Protein AF-A0A285KGK9-F1 (afdb_monomer_lite)

Structure (mmCIF, N/CA/C/O backbone):
data_AF-A0A285KGK9-F1
#
_entry.id   AF-A0A285KGK9-F1
#
loop_
_atom_site.group_PDB
_atom_site.id
_atom_site.type_symbol
_atom_site.label_atom_id
_atom_site.label_alt_id
_atom_site.label_comp_id
_atom_site.label_asym_id
_atom_site.label_entity_id
_atom_site.label_seq_id
_atom_site.pdbx_PDB_ins_code
_atom_site.Cartn_x
_atom_site.Cartn_y
_atom_site.Cartn_z
_atom_site.occupancy
_atom_site.B_iso_or_equiv
_atom_site.auth_seq_id
_atom_site.auth_comp_id
_atom_site.auth_asym_id
_atom_site.auth_atom_id
_atom_site.pdbx_PDB_model_num
ATOM 1 N N . MET A 1 1 ? 23.238 -7.189 -46.791 1.00 53.22 1 MET A N 1
ATOM 2 C CA . MET A 1 1 ? 24.678 -7.264 -47.129 1.00 53.22 1 MET A CA 1
ATOM 3 C C . MET A 1 1 ? 24.951 -8.010 -48.440 1.00 53.22 1 MET A C 1
ATOM 5 O O . MET A 1 1 ? 25.678 -7.464 -49.255 1.00 53.22 1 MET A O 1
ATOM 9 N N . ALA A 1 2 ? 24.326 -9.169 -48.718 1.00 53.28 2 ALA A N 1
ATOM 10 C CA . ALA A 1 2 ? 24.549 -9.940 -49.961 1.00 53.28 2 ALA A CA 1
ATOM 11 C C . ALA A 1 2 ? 24.396 -9.133 -51.275 1.00 53.28 2 ALA A C 1
ATOM 13 O O . ALA A 1 2 ? 25.197 -9.285 -52.188 1.00 53.28 2 ALA A O 1
ATOM 14 N N . LYS A 1 3 ? 23.443 -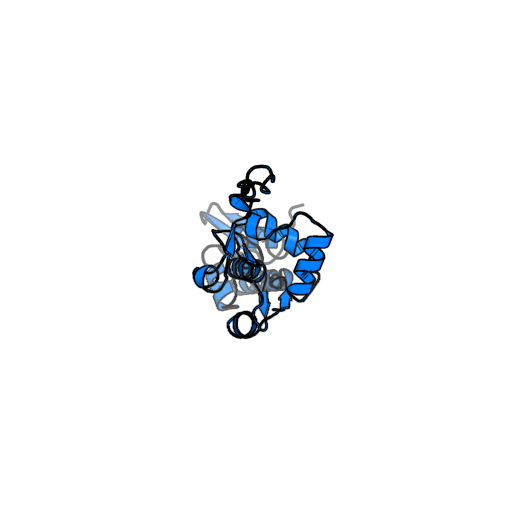8.193 -51.324 1.00 55.19 3 LYS A N 1
ATOM 15 C CA . LYS A 1 3 ? 23.146 -7.369 -52.510 1.00 55.19 3 LYS A CA 1
ATOM 16 C C . LYS A 1 3 ? 24.157 -6.239 -52.786 1.00 55.19 3 LYS A C 1
ATOM 18 O O . LYS A 1 3 ? 24.167 -5.682 -53.874 1.00 55.19 3 LYS A O 1
ATOM 23 N N . LEU A 1 4 ? 24.995 -5.884 -51.803 1.00 54.28 4 LEU A N 1
ATOM 24 C CA . LEU A 1 4 ? 26.012 -4.826 -51.933 1.00 54.28 4 LEU A CA 1
ATOM 25 C C . LEU A 1 4 ? 27.326 -5.364 -52.518 1.00 54.28 4 LEU A C 1
ATOM 27 O O . LEU A 1 4 ? 27.965 -4.676 -53.311 1.00 54.28 4 LEU A O 1
ATOM 31 N N . ARG A 1 5 ? 27.675 -6.621 -52.201 1.00 53.59 5 ARG A N 1
ATOM 32 C CA . ARG A 1 5 ? 28.823 -7.329 -52.796 1.00 53.59 5 ARG A CA 1
ATOM 33 C C . ARG A 1 5 ? 28.593 -7.648 -54.277 1.00 53.59 5 ARG A C 1
ATOM 35 O O . ARG A 1 5 ? 29.515 -7.536 -55.076 1.00 53.59 5 ARG A O 1
ATOM 42 N N . GLU A 1 6 ? 27.347 -7.947 -54.653 1.00 59.34 6 GLU A N 1
ATOM 43 C CA . GLU A 1 6 ? 26.919 -8.197 -56.042 1.00 59.34 6 GLU A CA 1
ATOM 44 C C . GLU A 1 6 ? 27.160 -7.004 -56.989 1.00 59.34 6 GLU A C 1
ATOM 46 O O . GLU A 1 6 ? 27.265 -7.177 -58.199 1.00 59.34 6 GLU A O 1
ATOM 51 N N . LEU A 1 7 ? 27.297 -5.789 -56.444 1.00 61.56 7 LEU A N 1
ATOM 52 C CA . LEU A 1 7 ? 27.490 -4.547 -57.201 1.00 61.56 7 LEU A CA 1
ATOM 53 C C . LEU A 1 7 ? 28.960 -4.079 -57.264 1.00 61.56 7 LEU A C 1
ATOM 55 O O . LEU A 1 7 ? 29.210 -2.911 -57.572 1.00 61.56 7 LEU A O 1
ATOM 59 N N . ASN A 1 8 ? 29.935 -4.957 -56.970 1.00 63.69 8 ASN A N 1
ATOM 60 C CA . ASN A 1 8 ? 31.373 -4.627 -56.923 1.00 63.69 8 ASN A CA 1
ATOM 61 C C . ASN A 1 8 ? 31.688 -3.410 -56.026 1.00 63.69 8 ASN A C 1
ATOM 63 O O . ASN A 1 8 ? 32.553 -2.585 -56.334 1.00 63.69 8 ASN A O 1
ATOM 67 N N . LYS A 1 9 ? 30.957 -3.252 -54.918 1.00 69.12 9 LYS A N 1
ATOM 68 C CA . LYS A 1 9 ? 31.235 -2.214 -53.920 1.00 69.12 9 LYS A CA 1
ATOM 69 C C . LYS A 1 9 ? 31.944 -2.843 -52.728 1.00 69.12 9 LYS A C 1
ATOM 71 O O . LYS A 1 9 ? 31.461 -3.831 -52.188 1.00 69.12 9 LYS A O 1
ATOM 76 N N . ARG A 1 10 ? 33.069 -2.248 -52.320 1.00 75.38 10 ARG A N 1
ATOM 77 C CA . ARG A 1 10 ? 33.784 -2.616 -51.092 1.00 75.38 10 ARG A CA 1
ATOM 78 C C . ARG A 1 10 ? 32.951 -2.194 -49.884 1.00 75.38 10 ARG A C 1
ATOM 80 O O . ARG A 1 10 ? 32.582 -1.023 -49.775 1.00 75.38 10 ARG A O 1
ATOM 87 N N . VAL A 1 11 ? 32.665 -3.135 -48.993 1.00 74.81 11 VAL A N 1
ATOM 88 C CA . VAL A 1 11 ? 31.864 -2.932 -47.783 1.00 74.81 11 VAL A CA 1
ATOM 89 C C . VAL A 1 11 ? 32.781 -2.967 -46.565 1.00 74.81 11 VAL A C 1
ATOM 91 O O . VAL A 1 11 ? 33.302 -4.021 -46.205 1.00 74.81 11 VAL A O 1
ATOM 94 N N . ILE A 1 12 ? 32.951 -1.812 -45.920 1.00 82.50 12 ILE A N 1
ATOM 95 C CA . ILE A 1 12 ? 33.676 -1.680 -44.652 1.00 82.50 12 ILE A CA 1
ATOM 96 C C . ILE A 1 12 ? 32.642 -1.559 -43.531 1.00 82.50 12 ILE A C 1
ATOM 98 O O . ILE A 1 12 ? 31.855 -0.611 -43.509 1.00 82.50 12 ILE A O 1
ATOM 102 N N . GLY A 1 13 ? 32.611 -2.536 -42.627 1.00 78.12 13 GLY A N 1
ATOM 103 C CA . GLY A 1 13 ? 31.795 -2.498 -41.416 1.00 78.12 13 GLY A CA 1
ATOM 104 C C . GLY A 1 13 ? 32.549 -1.843 -40.262 1.00 78.12 13 GLY A C 1
ATOM 105 O O . GLY A 1 13 ? 33.759 -2.003 -40.144 1.00 78.12 13 GLY A O 1
ATOM 106 N N . VAL A 1 14 ? 31.840 -1.111 -39.405 1.00 80.38 14 VAL A N 1
ATOM 107 C CA . VAL A 1 14 ? 32.408 -0.493 -38.199 1.00 80.38 14 VAL A CA 1
ATOM 108 C C . VAL A 1 14 ? 31.489 -0.810 -37.018 1.00 80.38 14 VAL A C 1
ATOM 110 O O . VAL A 1 14 ? 30.282 -0.582 -37.113 1.00 80.38 14 VAL A O 1
ATOM 113 N N . GLY A 1 15 ? 32.024 -1.369 -35.928 1.00 78.94 15 GLY A N 1
ATOM 114 C CA . GLY A 1 15 ? 31.218 -1.869 -34.801 1.00 78.94 15 GLY A CA 1
ATOM 115 C C . GLY A 1 15 ? 31.998 -2.060 -33.497 1.00 78.94 15 GLY A C 1
ATOM 116 O O . GLY A 1 15 ? 33.220 -2.008 -33.494 1.00 78.94 15 GLY A O 1
ATOM 117 N N . ILE A 1 16 ? 31.283 -2.292 -32.392 1.00 76.56 16 ILE A N 1
ATOM 118 C CA . ILE A 1 16 ? 31.854 -2.688 -31.088 1.00 76.56 16 ILE A CA 1
ATOM 119 C C . ILE A 1 16 ? 31.859 -4.200 -30.945 1.00 76.56 16 ILE A C 1
ATOM 121 O O . ILE A 1 16 ? 30.852 -4.848 -31.245 1.00 76.56 16 ILE A O 1
ATOM 125 N N . GLU A 1 17 ? 32.946 -4.772 -30.437 1.00 73.06 17 GLU A N 1
ATOM 126 C CA . GLU A 1 17 ? 33.129 -6.224 -30.394 1.00 73.06 17 GLU A CA 1
ATOM 127 C C . GLU A 1 17 ? 32.082 -6.918 -29.518 1.00 73.06 17 GLU A C 1
ATOM 129 O O . GLU A 1 17 ? 31.539 -7.952 -29.896 1.00 73.06 17 GLU A O 1
ATOM 134 N N . LYS A 1 18 ? 31.702 -6.290 -28.401 1.00 65.88 18 LYS A N 1
ATOM 135 C CA . LYS A 1 18 ? 30.760 -6.867 -27.428 1.00 65.88 18 LYS A CA 1
ATOM 136 C C . LYS A 1 18 ? 29.290 -6.874 -27.866 1.00 65.88 18 LYS A C 1
ATOM 138 O O . LYS A 1 18 ? 28.513 -7.648 -27.318 1.00 65.88 18 LYS A O 1
ATOM 143 N N . THR A 1 19 ? 28.894 -6.021 -28.815 1.00 61.94 19 THR A N 1
ATOM 144 C CA . THR A 1 19 ? 27.471 -5.851 -29.207 1.00 61.94 19 THR A CA 1
ATOM 145 C C . THR A 1 19 ? 27.218 -6.174 -30.679 1.00 61.94 19 THR A C 1
ATOM 147 O O . THR A 1 19 ? 26.076 -6.346 -31.104 1.00 61.94 19 THR A O 1
ATOM 150 N N . THR A 1 20 ? 28.276 -6.289 -31.484 1.00 71.19 20 THR A N 1
ATOM 151 C CA . THR A 1 20 ? 28.147 -6.659 -32.894 1.00 71.19 20 THR A CA 1
ATOM 152 C C . THR A 1 20 ? 27.870 -8.155 -33.016 1.00 71.19 20 THR A C 1
ATOM 154 O O . THR A 1 20 ? 28.609 -8.984 -32.494 1.00 71.19 20 THR A O 1
ATOM 157 N N . SER A 1 21 ? 26.812 -8.514 -33.750 1.00 71.19 21 SER A N 1
ATOM 158 C CA . SER A 1 21 ? 26.505 -9.911 -34.074 1.00 71.19 21 SER A CA 1
ATOM 159 C C . SER A 1 21 ? 27.686 -10.586 -34.778 1.00 71.19 21 SER A C 1
ATOM 161 O O . SER A 1 21 ? 28.210 -10.050 -35.753 1.00 71.19 21 SER A O 1
ATOM 163 N N . ALA A 1 22 ? 28.041 -11.803 -34.354 1.00 73.44 22 ALA A N 1
ATOM 164 C CA . ALA A 1 22 ? 29.124 -12.599 -34.944 1.00 73.44 22 ALA A CA 1
ATOM 165 C C . ALA A 1 22 ? 28.946 -12.893 -36.450 1.00 73.44 22 ALA A C 1
ATOM 167 O O . ALA A 1 22 ? 29.887 -13.305 -37.121 1.00 73.44 22 ALA A O 1
ATOM 168 N N . LEU A 1 23 ? 27.746 -12.663 -36.994 1.00 73.81 23 LEU A N 1
ATOM 169 C CA . LEU A 1 23 ? 27.415 -12.863 -38.405 1.00 73.81 23 LEU A CA 1
ATOM 170 C C . LEU A 1 23 ? 27.741 -11.650 -39.295 1.00 73.81 23 LEU A C 1
ATOM 172 O O . LEU A 1 23 ? 27.742 -11.778 -40.517 1.00 73.81 23 LEU A O 1
ATOM 176 N N . LEU A 1 24 ? 28.002 -10.477 -38.708 1.00 73.12 24 LEU A N 1
ATOM 177 C CA . LEU A 1 24 ? 28.288 -9.240 -39.444 1.00 73.12 24 LEU A CA 1
ATOM 178 C C . LEU A 1 24 ? 29.740 -9.143 -39.945 1.00 73.12 24 LEU A C 1
ATOM 180 O O . LEU A 1 24 ? 29.908 -8.814 -41.119 1.00 73.12 24 LEU A O 1
ATOM 184 N N . PRO A 1 25 ? 30.777 -9.466 -39.143 1.00 76.12 25 PRO A N 1
ATOM 185 C CA . PRO A 1 25 ? 32.161 -9.448 -39.615 1.00 76.12 25 PRO A CA 1
ATOM 186 C C . PRO A 1 25 ? 32.413 -10.307 -40.867 1.00 76.12 25 PRO A C 1
ATOM 188 O O . PRO A 1 25 ? 32.993 -9.779 -41.812 1.00 76.12 25 PRO A O 1
ATOM 191 N N . PRO A 1 26 ? 31.926 -11.565 -40.968 1.00 75.00 26 PRO A N 1
ATOM 192 C CA . PRO A 1 26 ? 32.128 -12.371 -42.176 1.00 75.00 26 PRO A CA 1
ATOM 193 C C . PRO A 1 26 ? 31.276 -11.921 -43.378 1.00 75.00 26 PRO A C 1
ATOM 195 O O . PRO A 1 26 ? 31.449 -12.441 -44.480 1.00 75.00 26 PRO A O 1
ATOM 198 N N . ALA A 1 27 ? 30.342 -10.980 -43.191 1.00 74.31 27 ALA A N 1
ATOM 199 C CA . ALA A 1 27 ? 29.502 -10.438 -44.259 1.00 74.31 27 ALA A CA 1
ATOM 200 C C . ALA A 1 27 ? 30.074 -9.159 -44.908 1.00 74.31 27 ALA A C 1
ATOM 202 O O . ALA A 1 27 ? 29.538 -8.725 -45.934 1.00 74.31 27 ALA A O 1
ATOM 203 N N . CYS A 1 28 ? 31.128 -8.573 -44.328 1.00 77.88 28 CYS A N 1
ATOM 204 C CA . CYS A 1 28 ? 31.839 -7.390 -44.823 1.00 77.88 28 CYS A CA 1
ATOM 205 C C . CYS A 1 28 ? 33.196 -7.782 -45.437 1.00 77.88 28 CYS A C 1
ATOM 207 O O . CYS A 1 28 ? 33.740 -8.834 -45.114 1.00 77.88 28 CYS A O 1
ATOM 209 N N . ASP A 1 29 ? 33.755 -6.937 -46.307 1.00 80.06 29 ASP A N 1
ATOM 210 C CA . ASP A 1 29 ? 35.109 -7.151 -46.850 1.00 80.06 29 ASP A CA 1
ATOM 211 C C . ASP A 1 29 ? 36.186 -6.781 -45.817 1.00 80.06 29 ASP A C 1
ATOM 213 O O . ASP A 1 29 ? 37.264 -7.366 -45.782 1.00 80.06 29 ASP A O 1
ATOM 217 N N . GLU A 1 30 ? 35.876 -5.814 -44.956 1.00 79.12 30 GLU A N 1
ATOM 218 C CA . GLU A 1 30 ? 36.698 -5.406 -43.823 1.00 79.12 30 GLU A CA 1
ATOM 219 C C . GLU A 1 30 ? 35.775 -4.988 -42.679 1.00 79.12 30 GLU A C 1
ATOM 221 O O . GLU A 1 30 ? 34.734 -4.370 -42.915 1.00 79.12 30 GLU A O 1
ATOM 226 N N . PHE A 1 31 ? 36.130 -5.327 -41.441 1.00 79.44 31 PHE A N 1
ATOM 227 C CA . PHE A 1 31 ? 35.376 -4.901 -40.267 1.00 79.44 31 PHE A CA 1
ATOM 228 C C . PHE A 1 31 ? 36.319 -4.277 -39.240 1.00 79.44 31 PHE A C 1
ATOM 230 O O . PHE A 1 31 ? 37.222 -4.944 -38.736 1.00 79.44 31 PHE A O 1
ATOM 237 N N . LEU A 1 32 ? 36.108 -2.998 -38.938 1.00 78.94 32 LEU A N 1
ATOM 238 C CA . LEU A 1 32 ? 36.903 -2.241 -37.981 1.00 78.94 32 LEU A CA 1
ATOM 239 C C . LEU A 1 32 ? 36.174 -2.152 -36.643 1.00 78.94 32 LEU A C 1
ATOM 241 O O . LEU A 1 32 ? 35.009 -1.758 -36.557 1.00 78.94 32 LEU A O 1
ATOM 245 N N . TYR A 1 33 ? 36.896 -2.502 -35.590 1.00 80.44 33 TYR A N 1
ATOM 246 C CA . TYR A 1 33 ? 36.411 -2.470 -34.223 1.00 80.44 33 TYR A CA 1
ATOM 247 C C . TYR A 1 33 ? 36.896 -1.189 -33.560 1.00 80.44 33 TYR A C 1
ATOM 249 O O . TYR A 1 33 ? 38.092 -1.033 -33.320 1.00 80.44 33 TYR A O 1
ATOM 257 N N . TYR A 1 34 ? 35.992 -0.236 -33.334 1.00 68.25 34 TYR A N 1
ATOM 258 C CA . TYR A 1 34 ? 36.385 1.091 -32.845 1.00 68.25 34 TYR A CA 1
ATOM 259 C C . TYR A 1 34 ? 36.773 1.111 -31.364 1.00 68.25 34 TYR A C 1
ATOM 261 O O . TYR A 1 34 ? 37.459 2.028 -30.929 1.00 68.25 34 TYR A O 1
ATOM 269 N N . ASP A 1 35 ? 36.424 0.072 -30.611 1.00 64.94 35 ASP A N 1
ATOM 270 C CA . ASP A 1 35 ? 36.994 -0.238 -29.299 1.00 64.94 35 ASP A CA 1
ATOM 271 C C . ASP A 1 35 ? 38.482 -0.640 -29.374 1.00 64.94 35 ASP A C 1
ATOM 273 O O . ASP A 1 35 ? 39.205 -0.507 -28.391 1.00 64.94 35 ASP A O 1
ATOM 277 N N . ARG A 1 36 ? 38.990 -1.065 -30.533 1.00 67.19 36 ARG A N 1
ATOM 278 C CA . ARG A 1 36 ? 40.409 -1.413 -30.729 1.00 67.19 36 ARG A CA 1
ATOM 279 C C . ARG A 1 36 ? 41.225 -0.344 -31.458 1.00 67.19 36 ARG A C 1
ATOM 281 O O . ARG A 1 36 ? 42.409 -0.559 -31.699 1.00 67.19 36 ARG A O 1
ATOM 288 N N . LEU A 1 37 ? 40.624 0.793 -31.821 1.00 62.97 37 LEU A N 1
ATOM 289 C CA . LEU A 1 37 ? 41.346 1.895 -32.460 1.00 62.97 37 LEU A CA 1
ATOM 290 C C . LEU A 1 37 ? 42.162 2.680 -31.422 1.00 62.97 37 LEU A C 1
ATOM 292 O O . LEU A 1 37 ? 41.617 3.406 -30.591 1.00 62.97 37 LEU A O 1
ATOM 296 N N . GLU A 1 38 ? 43.485 2.560 -31.499 1.00 58.22 38 GLU A N 1
ATOM 297 C CA . GLU A 1 38 ? 44.415 3.337 -30.680 1.00 58.22 38 GLU A CA 1
ATOM 298 C C . GLU A 1 38 ? 44.303 4.836 -31.017 1.00 58.22 38 GLU A C 1
ATOM 300 O O . GLU A 1 38 ? 44.441 5.243 -32.170 1.00 58.22 38 GLU A O 1
ATOM 305 N N . GLY A 1 39 ? 44.035 5.669 -30.005 1.00 56.81 39 GLY A N 1
ATOM 306 C CA . GLY A 1 39 ? 43.950 7.131 -30.136 1.00 56.81 39 GLY A CA 1
ATOM 307 C C . GLY A 1 39 ? 42.537 7.724 -30.114 1.00 56.81 39 GLY A C 1
ATOM 308 O O . GLY A 1 39 ? 42.403 8.946 -30.075 1.00 56.81 39 GLY A O 1
ATOM 309 N N . VAL A 1 40 ? 41.486 6.899 -30.071 1.00 50.16 40 VAL A N 1
ATOM 310 C CA . VAL A 1 40 ? 40.118 7.362 -29.791 1.00 50.16 40 VAL A CA 1
ATOM 311 C C . VAL A 1 40 ? 39.796 7.026 -28.340 1.00 50.16 40 VAL A C 1
ATOM 313 O O . VAL A 1 40 ? 39.827 5.862 -27.950 1.00 50.16 40 VAL A O 1
ATOM 316 N N . ALA A 1 41 ? 39.504 8.039 -27.521 1.00 49.53 41 ALA A N 1
ATOM 317 C CA . ALA A 1 41 ? 38.989 7.806 -26.179 1.00 49.53 41 ALA A CA 1
ATOM 318 C C . ALA A 1 41 ? 37.668 7.036 -26.305 1.00 49.53 41 ALA A C 1
ATOM 320 O O . ALA A 1 41 ? 36.659 7.600 -26.733 1.00 49.53 41 ALA A O 1
ATOM 321 N N . GLN A 1 42 ? 37.668 5.744 -25.964 1.00 49.62 42 GLN A N 1
ATOM 322 C CA . GLN A 1 42 ? 36.418 5.057 -25.665 1.00 49.62 42 GLN A CA 1
ATOM 323 C C . GLN A 1 42 ? 35.707 5.893 -24.590 1.00 49.62 42 GLN A C 1
ATOM 325 O O . GLN A 1 42 ? 36.370 6.268 -23.614 1.00 49.62 42 GLN A O 1
ATOM 330 N N . PRO A 1 43 ? 34.397 6.193 -24.700 1.00 49.62 43 PRO A N 1
ATOM 331 C CA . PRO A 1 43 ? 33.654 6.461 -23.482 1.00 49.62 43 PRO A CA 1
ATOM 332 C C . PRO A 1 43 ? 33.902 5.237 -22.602 1.00 49.62 43 PRO A C 1
ATOM 334 O O . PRO A 1 43 ? 33.635 4.108 -23.023 1.00 49.62 43 PRO A O 1
ATOM 337 N N . ALA A 1 44 ? 34.556 5.455 -21.458 1.00 49.06 44 ALA A N 1
ATOM 338 C CA . ALA A 1 44 ? 34.832 4.397 -20.502 1.00 49.06 44 ALA A CA 1
ATOM 339 C C . ALA A 1 44 ? 33.536 3.597 -20.295 1.00 49.06 44 ALA A C 1
ATOM 341 O O . ALA A 1 44 ? 32.467 4.220 -20.324 1.00 49.06 44 ALA A O 1
ATOM 342 N N . PRO A 1 45 ? 33.596 2.259 -20.125 1.00 47.09 45 PRO A N 1
ATOM 343 C CA . PRO A 1 45 ? 32.416 1.519 -19.693 1.00 47.09 45 PRO A CA 1
ATOM 344 C C . PRO A 1 45 ? 31.844 2.297 -18.516 1.00 47.09 45 PRO A C 1
ATOM 346 O O . PRO A 1 45 ? 32.610 2.612 -17.601 1.00 47.09 45 PRO A O 1
ATOM 349 N N . GLU A 1 46 ? 30.583 2.728 -18.644 1.00 51.56 46 GLU A N 1
ATOM 350 C CA . GLU A 1 46 ? 29.907 3.544 -17.643 1.00 51.56 46 GLU A CA 1
ATOM 351 C C . GLU A 1 46 ? 30.262 2.948 -16.292 1.00 51.56 46 GLU A C 1
ATOM 353 O O . GLU A 1 46 ? 30.029 1.764 -16.035 1.00 51.56 46 GLU A O 1
ATOM 358 N N . VAL A 1 47 ? 31.001 3.758 -15.532 1.00 43.78 47 VAL A N 1
ATOM 359 C CA . VAL A 1 47 ? 31.443 3.479 -14.174 1.00 43.78 47 VAL A CA 1
ATOM 360 C C . VAL A 1 47 ? 30.268 2.815 -13.480 1.00 43.78 47 VAL A C 1
ATOM 362 O O . VAL A 1 47 ? 29.156 3.308 -13.639 1.00 43.78 47 VAL A O 1
ATOM 365 N N . GLU A 1 48 ? 30.499 1.716 -12.759 1.00 46.34 48 GLU A N 1
ATOM 366 C CA . GLU A 1 48 ? 29.542 1.199 -11.782 1.00 46.34 48 GLU A CA 1
ATOM 367 C C . GLU A 1 48 ? 29.181 2.360 -10.845 1.00 46.34 48 GLU A C 1
ATOM 369 O O . GLU A 1 48 ? 29.849 2.629 -9.845 1.00 46.34 48 GLU A O 1
ATOM 374 N N . THR A 1 49 ? 28.177 3.138 -11.240 1.00 43.16 49 THR A N 1
ATOM 375 C CA . THR A 1 49 ? 27.574 4.185 -10.446 1.00 43.16 49 THR A CA 1
ATOM 376 C C . THR A 1 49 ? 26.987 3.440 -9.261 1.00 43.16 49 THR A C 1
ATOM 378 O O . THR A 1 49 ? 26.353 2.399 -9.463 1.00 43.16 49 THR A O 1
ATOM 381 N N . PRO A 1 50 ? 27.233 3.895 -8.019 1.00 41.81 50 PRO A N 1
ATOM 382 C CA . PRO A 1 50 ? 26.665 3.238 -6.854 1.00 41.81 50 PRO A CA 1
ATOM 383 C C . PRO A 1 50 ? 25.170 3.145 -7.113 1.00 41.81 50 PRO A C 1
ATOM 385 O O . PRO A 1 50 ? 24.550 4.185 -7.349 1.00 41.81 50 PRO A O 1
ATOM 388 N N . ALA A 1 51 ? 24.651 1.914 -7.184 1.00 49.38 51 ALA A N 1
ATOM 389 C CA . ALA A 1 51 ? 23.265 1.643 -7.527 1.00 49.38 51 ALA A CA 1
ATOM 390 C C . ALA A 1 51 ? 22.406 2.629 -6.741 1.00 49.38 51 ALA A C 1
ATOM 392 O O . ALA A 1 51 ? 22.394 2.580 -5.506 1.00 49.38 51 ALA A O 1
ATOM 393 N N . ARG A 1 52 ? 21.799 3.605 -7.434 1.00 56.44 52 ARG A N 1
ATOM 394 C CA . ARG A 1 52 ? 20.964 4.594 -6.751 1.00 56.44 52 ARG A CA 1
ATOM 395 C C . ARG A 1 52 ? 19.925 3.781 -5.996 1.00 56.44 52 ARG A C 1
ATOM 397 O O . ARG A 1 52 ? 19.308 2.887 -6.572 1.00 56.44 52 ARG A O 1
ATOM 404 N N . GLU A 1 53 ? 19.800 4.040 -4.700 1.00 57.88 53 GLU A N 1
ATOM 405 C CA . GLU A 1 53 ? 19.042 3.178 -3.803 1.00 57.88 53 GLU A CA 1
ATOM 406 C C . GLU A 1 53 ? 17.621 3.006 -4.350 1.00 57.88 53 GLU A C 1
ATOM 408 O O . GLU A 1 53 ? 16.879 3.978 -4.525 1.00 57.88 53 GLU A O 1
ATOM 413 N N . VAL A 1 54 ? 17.264 1.761 -4.681 1.00 57.31 54 VAL A N 1
ATOM 414 C CA . VAL A 1 54 ? 15.971 1.399 -5.289 1.00 57.31 54 VAL A CA 1
ATOM 415 C C . VAL A 1 54 ? 14.809 1.891 -4.408 1.00 57.31 54 VAL A C 1
ATOM 417 O O . VAL A 1 54 ? 13.717 2.170 -4.898 1.00 57.31 54 VAL A O 1
ATOM 420 N N . GLU A 1 55 ? 15.077 2.110 -3.118 1.00 57.25 55 GLU A N 1
ATOM 421 C CA . GLU A 1 55 ? 14.165 2.658 -2.113 1.00 57.25 55 GLU A CA 1
ATOM 422 C C . GLU A 1 55 ? 13.707 4.108 -2.381 1.00 57.25 55 GLU A C 1
ATOM 424 O O . GLU A 1 55 ? 12.653 4.509 -1.888 1.00 57.25 55 GLU A O 1
ATOM 429 N N . ALA A 1 56 ? 14.430 4.896 -3.192 1.00 62.75 56 ALA A N 1
ATOM 430 C CA . ALA A 1 56 ? 14.054 6.278 -3.531 1.00 62.75 56 ALA A CA 1
ATOM 431 C C . ALA A 1 56 ? 13.133 6.394 -4.765 1.00 62.75 56 ALA A C 1
ATOM 433 O O . ALA A 1 56 ? 12.460 7.414 -4.959 1.00 62.75 56 ALA A O 1
ATOM 434 N N . LEU A 1 57 ? 13.066 5.349 -5.597 1.00 64.88 57 LEU A N 1
ATOM 435 C CA . LEU A 1 57 ? 12.227 5.304 -6.801 1.00 64.88 57 LEU A CA 1
ATOM 436 C C . LEU A 1 57 ? 10.723 5.488 -6.519 1.00 64.88 57 LEU A C 1
ATOM 438 O O . LEU A 1 57 ? 10.084 6.240 -7.262 1.00 64.88 57 LEU A O 1
ATOM 442 N N . PRO A 1 58 ? 10.137 4.902 -5.453 1.00 64.31 58 PRO A N 1
ATOM 443 C CA . PRO A 1 58 ? 8.728 5.093 -5.121 1.00 64.31 58 PRO A CA 1
ATOM 444 C C . PRO A 1 58 ? 8.360 6.556 -4.892 1.00 64.31 58 PRO A C 1
ATOM 446 O O . PRO A 1 58 ? 7.348 7.031 -5.406 1.00 64.31 58 PRO A O 1
ATOM 449 N N . ALA A 1 59 ? 9.208 7.298 -4.176 1.00 64.12 59 ALA A N 1
ATOM 450 C CA . ALA A 1 59 ? 8.975 8.708 -3.892 1.00 64.12 59 ALA A CA 1
ATOM 451 C C . ALA A 1 59 ? 9.055 9.567 -5.162 1.00 64.12 59 ALA A C 1
ATOM 453 O O . ALA A 1 59 ? 8.273 10.505 -5.328 1.00 64.12 59 ALA A O 1
ATOM 454 N N . LEU A 1 60 ? 9.977 9.258 -6.077 1.00 65.62 60 LEU A N 1
ATOM 455 C CA . LEU A 1 60 ? 10.121 9.988 -7.339 1.00 65.62 60 LEU A CA 1
ATOM 456 C C . LEU A 1 60 ? 8.943 9.730 -8.290 1.00 65.62 60 LEU A C 1
ATOM 458 O O . LEU A 1 60 ? 8.444 10.660 -8.935 1.00 65.62 60 LEU A O 1
ATOM 462 N N . VAL A 1 61 ? 8.469 8.484 -8.348 1.00 66.69 61 VAL A N 1
ATOM 463 C CA . VAL A 1 61 ? 7.300 8.096 -9.145 1.00 66.69 61 VAL A CA 1
ATOM 464 C C . VAL A 1 61 ? 6.025 8.710 -8.567 1.00 66.69 61 VAL A C 1
ATOM 466 O O . VAL A 1 61 ? 5.285 9.347 -9.314 1.00 66.69 61 VAL A O 1
ATOM 469 N N . ALA A 1 62 ? 5.817 8.657 -7.249 1.00 65.25 62 ALA A N 1
ATOM 470 C CA . ALA A 1 62 ? 4.679 9.302 -6.585 1.00 65.25 62 ALA A CA 1
ATOM 471 C C . ALA A 1 62 ? 4.620 10.821 -6.828 1.00 65.25 62 ALA A C 1
ATOM 473 O O . ALA A 1 62 ? 3.549 11.376 -7.043 1.00 65.25 62 ALA A O 1
ATOM 474 N N . GLN A 1 63 ? 5.770 11.500 -6.880 1.00 64.62 63 GLN A N 1
ATOM 475 C CA . GLN A 1 63 ? 5.843 12.930 -7.213 1.00 64.62 63 GLN A CA 1
ATOM 476 C C . GLN A 1 63 ? 5.625 13.239 -8.704 1.00 64.62 63 GLN A C 1
ATOM 478 O O . GLN A 1 63 ? 5.507 14.408 -9.088 1.00 64.62 63 GLN A O 1
ATOM 483 N N . SER A 1 64 ? 5.660 12.227 -9.569 1.00 63.34 64 SER A N 1
ATOM 484 C CA . SER A 1 64 ? 5.589 12.377 -11.029 1.00 63.34 64 SER A CA 1
ATOM 485 C C . SER A 1 64 ? 4.260 11.900 -11.615 1.00 63.34 64 SER A C 1
ATOM 487 O O . SER A 1 64 ? 3.929 12.279 -12.740 1.00 63.34 64 SER A O 1
ATOM 489 N N . VAL A 1 65 ? 3.503 11.103 -10.859 1.00 64.94 65 VAL A N 1
ATOM 490 C CA . VAL A 1 65 ? 2.183 10.587 -11.222 1.00 64.94 65 VAL A CA 1
ATOM 491 C C . VAL A 1 65 ? 1.110 11.430 -10.528 1.00 64.94 65 VAL A C 1
ATOM 493 O O . VAL A 1 65 ? 1.064 11.524 -9.307 1.00 64.94 65 VAL A O 1
ATOM 496 N N . SER A 1 66 ? 0.227 12.054 -11.304 1.00 57.72 66 SER A N 1
ATOM 497 C CA . SER A 1 66 ? -0.979 12.723 -10.799 1.00 57.72 66 SER A CA 1
ATOM 498 C C . SER A 1 66 ? -2.183 12.122 -11.522 1.00 57.72 66 SER A C 1
ATOM 500 O O . SER A 1 66 ? -2.589 12.621 -12.568 1.00 57.72 66 SER A O 1
ATOM 502 N N . GLY A 1 67 ? -2.690 11.000 -11.003 1.00 66.38 67 GLY A N 1
ATOM 503 C CA . GLY A 1 67 ? -3.709 10.168 -11.659 1.00 66.38 67 GLY A CA 1
ATOM 504 C C . GLY A 1 67 ? -3.121 9.140 -12.634 1.00 66.38 67 GLY A C 1
ATOM 505 O O . GLY A 1 67 ? -1.920 8.890 -12.631 1.00 66.38 67 GLY A O 1
ATOM 506 N N . THR A 1 68 ? -3.959 8.531 -13.470 1.00 74.38 68 THR A N 1
ATOM 507 C CA . THR A 1 68 ? -3.524 7.521 -14.448 1.00 74.38 68 THR A CA 1
ATOM 508 C C . THR A 1 68 ? -2.764 8.171 -15.603 1.00 74.38 68 THR A C 1
ATOM 510 O O . THR A 1 68 ? -3.295 9.041 -16.300 1.00 74.38 68 THR A O 1
ATOM 513 N N . ILE A 1 69 ? -1.517 7.756 -15.832 1.00 81.38 69 ILE A N 1
ATOM 514 C CA . ILE A 1 69 ? -0.696 8.236 -16.952 1.00 81.38 69 ILE A CA 1
ATOM 515 C C . ILE A 1 69 ? -0.015 7.071 -17.663 1.00 81.38 69 ILE A C 1
ATOM 517 O O . ILE A 1 69 ? 0.330 6.080 -17.043 1.00 81.38 69 ILE A O 1
ATOM 521 N N . THR A 1 70 ? 0.248 7.180 -18.963 1.00 86.31 70 THR A N 1
ATOM 522 C CA . THR A 1 70 ? 0.971 6.113 -19.674 1.00 86.31 70 THR A CA 1
ATOM 523 C C . THR A 1 70 ? 2.443 6.042 -19.262 1.00 86.31 70 THR A C 1
ATOM 525 O O . THR A 1 70 ? 3.053 7.064 -18.922 1.00 86.31 70 THR A O 1
ATOM 528 N N . ALA A 1 71 ? 3.047 4.855 -19.341 1.00 84.38 71 ALA A N 1
ATOM 529 C CA . ALA A 1 71 ? 4.457 4.629 -19.026 1.00 84.38 71 ALA A CA 1
ATOM 530 C C . ALA A 1 71 ? 5.379 5.577 -19.807 1.00 84.38 71 ALA A C 1
ATOM 532 O O . ALA A 1 71 ? 6.273 6.203 -19.233 1.00 84.38 71 ALA A O 1
ATOM 533 N N . SER A 1 72 ? 5.106 5.786 -21.093 1.00 84.62 72 SER A N 1
ATOM 534 C CA . SER A 1 72 ? 5.846 6.742 -21.923 1.00 84.62 72 SER A CA 1
ATOM 535 C C . SER A 1 72 ? 5.727 8.193 -21.431 1.00 84.62 72 SER A C 1
ATOM 537 O O . SER A 1 72 ? 6.698 8.957 -21.478 1.00 84.62 72 SER A O 1
ATOM 539 N N . ARG A 1 73 ? 4.552 8.604 -20.927 1.00 82.62 73 ARG A N 1
ATOM 540 C CA . ARG A 1 73 ? 4.360 9.935 -20.324 1.00 82.62 73 ARG A CA 1
ATOM 541 C C . ARG A 1 73 ? 5.086 10.057 -18.991 1.00 82.62 73 ARG A C 1
ATOM 543 O O . ARG A 1 73 ? 5.735 11.080 -18.779 1.00 82.62 73 ARG A O 1
ATOM 550 N N . LEU A 1 74 ? 5.034 9.028 -18.148 1.00 83.12 74 LEU A N 1
ATOM 551 C CA . LEU A 1 74 ? 5.758 8.994 -16.879 1.00 83.12 74 LEU A CA 1
ATOM 552 C C . LEU A 1 74 ? 7.271 9.101 -17.100 1.00 83.12 74 LEU A C 1
ATOM 554 O O . LEU A 1 74 ? 7.896 9.991 -16.526 1.00 83.12 74 LEU A O 1
ATOM 558 N N . LYS A 1 75 ? 7.845 8.290 -18.001 1.00 83.00 75 LYS A N 1
ATOM 559 C CA . LYS A 1 75 ? 9.278 8.345 -18.341 1.00 83.00 75 LYS A CA 1
ATOM 560 C C . LYS A 1 75 ? 9.695 9.737 -18.812 1.00 83.00 75 LYS A C 1
ATOM 562 O O . LYS A 1 75 ? 10.717 10.264 -18.383 1.00 83.00 75 LYS A O 1
ATOM 567 N N . ARG A 1 76 ? 8.884 10.375 -19.659 1.00 82.88 76 ARG A N 1
ATOM 568 C CA . ARG A 1 76 ? 9.176 11.724 -20.166 1.00 82.88 76 ARG A CA 1
ATOM 569 C C . ARG A 1 76 ? 9.073 12.809 -19.092 1.00 82.88 76 ARG A C 1
ATOM 571 O O . ARG A 1 76 ? 9.814 13.787 -19.153 1.00 82.88 76 ARG A O 1
ATOM 578 N N . THR A 1 77 ? 8.159 12.671 -18.135 1.00 79.44 77 THR A N 1
ATOM 579 C CA . THR A 1 77 ? 8.076 13.570 -16.973 1.00 79.44 77 THR A CA 1
ATOM 580 C C . THR A 1 77 ? 9.284 13.388 -16.063 1.00 79.44 77 THR A C 1
ATOM 582 O O . THR A 1 77 ? 9.857 14.374 -15.604 1.00 79.44 77 THR A O 1
ATOM 585 N N . LEU A 1 78 ? 9.700 12.141 -15.855 1.00 79.25 78 LEU A N 1
ATOM 586 C CA . LEU A 1 78 ? 10.812 11.800 -14.984 1.00 79.25 78 LEU A CA 1
ATOM 587 C C . LEU A 1 78 ? 12.143 12.298 -15.563 1.00 79.25 78 LEU A C 1
ATOM 589 O O . LEU A 1 78 ? 12.841 13.026 -14.874 1.00 79.25 78 LEU A O 1
ATOM 593 N N . LEU A 1 79 ? 12.402 12.086 -16.858 1.00 81.44 79 LEU A N 1
ATOM 594 C CA . LEU A 1 79 ? 13.564 12.657 -17.562 1.00 81.44 79 LEU A CA 1
ATOM 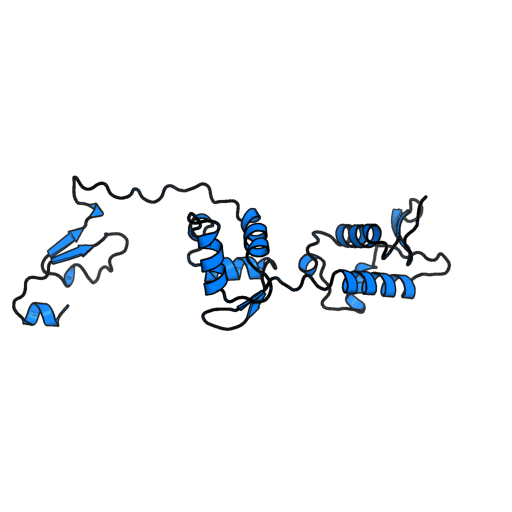595 C C . LEU A 1 79 ? 13.574 14.194 -17.605 1.00 81.44 79 LEU A C 1
ATOM 597 O O . LEU A 1 79 ? 14.620 14.812 -17.775 1.00 81.44 79 LEU A O 1
ATOM 601 N N . ARG A 1 80 ? 12.410 14.842 -17.480 1.00 80.19 80 ARG A N 1
ATOM 602 C CA . ARG A 1 80 ? 12.329 16.309 -17.410 1.00 80.19 80 ARG A CA 1
ATOM 603 C C . ARG A 1 80 ? 12.726 16.835 -16.033 1.00 80.19 80 ARG A C 1
ATOM 605 O O . ARG A 1 80 ? 13.314 17.908 -15.952 1.00 80.19 80 ARG A O 1
ATOM 612 N N . LYS A 1 81 ? 12.347 16.121 -14.969 1.00 72.69 81 LYS A N 1
ATOM 613 C CA . LYS A 1 81 ? 12.673 16.475 -13.579 1.00 72.69 81 LYS A CA 1
ATOM 614 C C . LYS A 1 81 ? 14.095 16.058 -13.208 1.00 72.69 81 LYS A C 1
ATOM 616 O O . LYS A 1 81 ? 14.782 16.808 -12.528 1.00 72.69 81 LYS A O 1
ATOM 621 N N . ASP A 1 82 ? 14.517 14.894 -13.683 1.00 71.69 82 ASP A N 1
ATOM 622 C CA . ASP A 1 82 ? 15.859 14.352 -13.536 1.00 71.69 82 ASP A CA 1
ATOM 623 C C . ASP A 1 82 ? 16.403 13.913 -14.909 1.00 71.69 82 ASP A C 1
ATOM 625 O O . ASP A 1 82 ? 16.174 12.779 -15.340 1.00 71.69 82 ASP A O 1
ATOM 629 N N . PRO A 1 83 ? 17.146 14.794 -15.605 1.00 77.38 83 PRO A N 1
ATOM 630 C CA . PRO A 1 83 ? 17.807 14.460 -16.867 1.00 77.38 83 PRO A CA 1
ATOM 631 C C . PRO A 1 83 ? 18.866 13.357 -16.751 1.00 77.38 83 PRO A C 1
ATOM 633 O O . PRO A 1 83 ? 19.271 12.813 -17.774 1.00 77.38 83 PRO A O 1
ATOM 636 N N . THR A 1 84 ? 19.331 13.047 -15.536 1.00 75.25 84 THR A N 1
ATOM 637 C CA . THR A 1 84 ? 20.331 11.997 -15.281 1.00 75.25 84 THR A CA 1
ATOM 638 C C . THR A 1 84 ? 19.709 10.625 -15.065 1.00 75.25 84 THR A C 1
ATOM 640 O O . THR A 1 84 ? 20.433 9.654 -14.892 1.00 75.25 84 THR A O 1
ATOM 643 N N . PHE A 1 85 ? 18.379 10.522 -15.064 1.00 80.94 85 PHE A N 1
ATOM 644 C CA . PHE A 1 85 ? 17.715 9.251 -14.841 1.00 80.94 85 PHE A CA 1
ATOM 645 C C . PHE A 1 85 ? 18.024 8.238 -15.949 1.00 80.94 85 PHE A C 1
ATOM 647 O O . PHE A 1 85 ? 17.671 8.438 -17.115 1.00 80.94 85 PHE A O 1
ATOM 654 N N . ASN A 1 86 ? 18.592 7.106 -15.544 1.00 79.25 86 ASN A N 1
ATOM 655 C CA . ASN A 1 86 ? 18.794 5.934 -16.377 1.00 79.25 86 ASN A CA 1
ATOM 656 C C . ASN A 1 86 ? 18.334 4.691 -15.607 1.00 79.25 86 ASN A C 1
ATOM 658 O O . ASN A 1 86 ? 18.711 4.488 -14.458 1.00 79.25 86 ASN A O 1
ATOM 662 N N . GLU A 1 87 ? 17.506 3.843 -16.218 1.00 82.81 87 GLU A N 1
ATOM 663 C CA . GLU A 1 87 ? 17.007 2.628 -15.561 1.00 82.81 87 GLU A CA 1
ATOM 664 C C . GLU A 1 87 ? 18.117 1.617 -15.245 1.00 82.81 87 GLU A C 1
ATOM 666 O O . GLU A 1 87 ? 17.997 0.853 -14.282 1.00 82.81 87 GLU A O 1
ATOM 671 N N . ALA A 1 88 ? 19.205 1.649 -16.021 1.00 78.25 88 ALA A N 1
ATOM 672 C CA . ALA A 1 88 ? 20.377 0.814 -15.801 1.00 78.25 88 ALA A CA 1
ATOM 673 C C . ALA A 1 88 ? 21.074 1.133 -14.468 1.00 78.25 88 ALA A C 1
ATOM 675 O O . ALA A 1 88 ? 21.543 0.205 -13.811 1.00 78.25 88 ALA A O 1
ATOM 676 N N . ASP A 1 89 ? 21.039 2.393 -14.010 1.00 74.94 89 ASP A N 1
ATOM 677 C CA . ASP A 1 89 ? 21.602 2.813 -12.712 1.00 74.94 89 ASP A CA 1
ATOM 678 C C . ASP A 1 89 ? 20.894 2.159 -11.516 1.00 74.94 89 ASP A C 1
ATOM 680 O O . ASP A 1 89 ? 21.415 2.138 -10.401 1.00 74.94 89 ASP A O 1
ATOM 684 N N . TYR A 1 90 ? 19.693 1.627 -11.747 1.00 72.06 90 TYR A N 1
ATOM 685 C CA . TYR A 1 90 ? 18.883 0.919 -10.760 1.00 72.06 90 TYR A CA 1
ATOM 686 C C . TYR A 1 90 ? 18.843 -0.598 -11.017 1.00 72.06 90 TYR A C 1
ATOM 688 O O . TYR A 1 90 ? 18.092 -1.315 -10.359 1.00 72.06 90 TYR A O 1
ATOM 696 N N . GLY A 1 91 ? 19.629 -1.102 -11.977 1.00 78.69 91 GLY A N 1
ATOM 697 C CA . GLY A 1 91 ? 19.715 -2.527 -12.309 1.00 78.69 91 GLY A CA 1
ATOM 698 C C . GLY A 1 91 ? 18.621 -3.050 -13.247 1.00 78.69 91 GLY A C 1
ATOM 699 O O . GLY A 1 91 ? 18.469 -4.265 -13.381 1.00 78.69 91 GLY A O 1
ATOM 700 N N . PHE A 1 92 ? 17.862 -2.175 -13.919 1.00 83.38 92 PHE A N 1
ATOM 701 C CA . PHE A 1 92 ? 16.804 -2.581 -14.852 1.00 83.38 92 PHE A CA 1
ATOM 702 C C . PHE A 1 92 ? 17.236 -2.398 -16.309 1.00 83.38 92 PHE A C 1
ATOM 704 O O . PHE A 1 92 ? 17.784 -1.366 -16.688 1.00 83.38 92 PHE A O 1
ATOM 711 N N . ARG A 1 93 ? 16.926 -3.371 -17.179 1.00 79.88 93 ARG A N 1
ATOM 712 C CA . ARG A 1 93 ? 17.297 -3.314 -18.609 1.00 79.88 93 ARG A CA 1
ATOM 713 C C . ARG A 1 93 ? 16.355 -2.443 -19.436 1.00 79.88 93 ARG A C 1
ATOM 715 O O . ARG A 1 93 ? 16.634 -2.151 -20.594 1.00 79.88 93 ARG A O 1
ATOM 722 N N . SER A 1 94 ? 15.197 -2.084 -18.884 1.00 82.94 94 SER A N 1
ATOM 723 C CA . SER A 1 94 ? 14.215 -1.218 -19.539 1.00 82.94 94 SER A CA 1
ATOM 724 C C . SER A 1 94 ? 13.270 -0.565 -18.532 1.00 82.94 94 SER A C 1
ATOM 726 O O . SER A 1 94 ? 13.011 -1.114 -17.461 1.00 82.94 94 SER A O 1
ATOM 728 N N . PHE A 1 95 ? 12.653 0.552 -18.929 1.00 83.56 95 PHE A N 1
ATOM 729 C CA . PHE A 1 95 ? 11.605 1.214 -18.142 1.00 83.56 95 PHE A CA 1
ATOM 730 C C . PHE A 1 95 ? 10.428 0.297 -17.812 1.00 83.56 95 PHE A C 1
ATOM 732 O O . PHE A 1 95 ? 9.898 0.330 -16.708 1.00 83.56 95 PHE A O 1
ATOM 739 N N . GLY A 1 96 ? 10.041 -0.572 -18.747 1.00 84.94 96 GLY A N 1
ATOM 740 C CA . GLY A 1 96 ? 8.982 -1.546 -18.502 1.00 84.94 96 GLY A CA 1
ATOM 741 C C . GLY A 1 96 ? 9.360 -2.602 -17.457 1.00 84.94 96 GLY A C 1
ATOM 742 O O . GLY A 1 96 ? 8.477 -3.116 -16.779 1.00 84.94 96 GLY A O 1
ATOM 743 N N . GLU A 1 97 ? 10.645 -2.947 -17.319 1.00 84.88 97 GLU A N 1
ATOM 744 C CA . GLU A 1 97 ? 11.135 -3.861 -16.272 1.00 84.88 97 GLU A CA 1
ATOM 745 C C . GLU A 1 97 ? 11.138 -3.174 -14.904 1.00 84.88 97 GLU A C 1
ATOM 747 O O . GLU A 1 97 ? 10.625 -3.751 -13.948 1.00 84.88 97 GLU A O 1
ATOM 752 N N . LEU A 1 98 ? 11.590 -1.916 -14.845 1.00 85.25 98 LEU A N 1
ATOM 753 C CA . LEU A 1 98 ? 11.480 -1.066 -13.658 1.00 85.25 98 LEU A CA 1
ATOM 754 C C . LEU A 1 98 ? 10.022 -0.951 -13.186 1.00 85.25 98 LEU A C 1
ATOM 756 O O . LEU A 1 98 ? 9.725 -1.188 -12.019 1.00 85.25 98 LEU A O 1
ATOM 760 N N . LEU A 1 99 ? 9.091 -0.635 -14.090 1.00 84.94 99 LEU A N 1
ATOM 761 C CA . LEU A 1 99 ? 7.672 -0.519 -13.749 1.00 84.94 99 LEU A CA 1
ATOM 762 C C . LEU A 1 99 ? 7.084 -1.839 -13.247 1.00 84.94 99 LEU A C 1
ATOM 764 O O . LEU A 1 99 ? 6.336 -1.836 -12.276 1.00 84.94 99 LEU A O 1
ATOM 768 N N . ARG A 1 100 ? 7.427 -2.970 -13.876 1.00 84.12 100 ARG A N 1
ATOM 769 C CA . ARG A 1 100 ? 6.982 -4.297 -13.418 1.00 84.12 100 ARG A CA 1
ATOM 770 C C . ARG A 1 100 ? 7.517 -4.630 -12.028 1.00 84.12 100 ARG A C 1
ATOM 772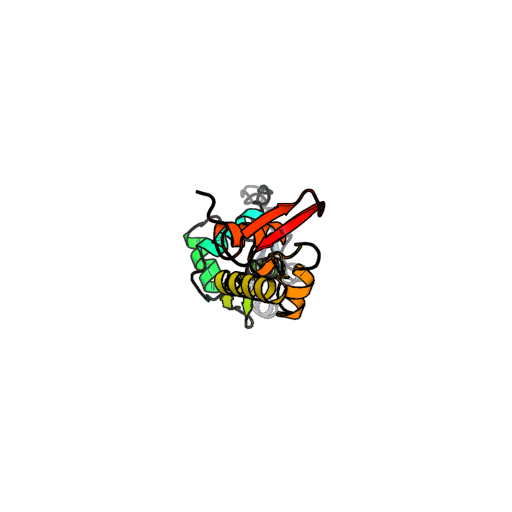 O O . ARG A 1 100 ? 6.790 -5.223 -11.238 1.00 84.12 100 ARG A O 1
ATOM 779 N N . HIS A 1 101 ? 8.752 -4.235 -11.725 1.00 83.81 101 HIS A N 1
ATOM 780 C CA . HIS A 1 101 ? 9.317 -4.378 -10.387 1.00 83.81 101 HIS A CA 1
ATOM 781 C C . HIS A 1 101 ? 8.563 -3.515 -9.367 1.00 83.81 101 HIS A C 1
ATOM 783 O O . HIS A 1 101 ? 8.094 -4.034 -8.359 1.00 83.81 101 HIS A O 1
ATOM 789 N N . LEU A 1 102 ? 8.340 -2.234 -9.676 1.00 79.94 102 LEU A N 1
ATOM 790 C CA . LEU A 1 102 ? 7.557 -1.329 -8.828 1.00 79.94 102 LEU A CA 1
ATOM 791 C C . LEU A 1 102 ? 6.111 -1.813 -8.633 1.00 79.94 102 LEU A C 1
ATOM 793 O O . LEU A 1 102 ? 5.547 -1.641 -7.555 1.00 79.94 102 LEU A O 1
ATOM 797 N N . ALA A 1 103 ? 5.518 -2.453 -9.640 1.00 80.25 103 ALA A N 1
ATOM 798 C CA . ALA A 1 103 ? 4.203 -3.070 -9.522 1.00 80.25 103 ALA A CA 1
ATOM 799 C C . ALA A 1 103 ? 4.208 -4.317 -8.629 1.00 80.25 103 ALA A C 1
ATOM 801 O O . ALA A 1 103 ? 3.293 -4.502 -7.829 1.00 80.25 10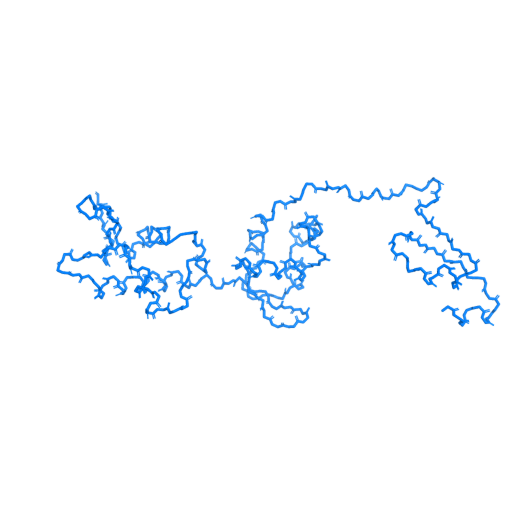3 ALA A O 1
ATOM 802 N N . GLY A 1 104 ? 5.257 -5.143 -8.705 1.00 73.44 104 GLY A N 1
ATOM 803 C CA . GLY A 1 104 ? 5.459 -6.280 -7.800 1.00 73.44 104 GLY A CA 1
ATOM 804 C C . GLY A 1 104 ? 5.621 -5.862 -6.335 1.00 73.44 104 GLY A C 1
ATOM 805 O O . GLY A 1 104 ? 5.117 -6.542 -5.443 1.00 73.44 104 GLY A O 1
ATOM 806 N N . GLU A 1 105 ? 6.248 -4.709 -6.098 1.00 73.25 105 GLU A N 1
ATOM 807 C CA . GLU A 1 105 ? 6.394 -4.095 -4.770 1.00 73.25 105 GLU A CA 1
ATOM 808 C C . GLU A 1 105 ? 5.134 -3.334 -4.303 1.00 73.25 105 GLU A C 1
ATOM 810 O O . GLU A 1 105 ? 5.055 -2.907 -3.151 1.00 73.25 105 GLU A O 1
ATOM 815 N N . GLY A 1 106 ? 4.119 -3.180 -5.165 1.00 67.31 106 GLY A N 1
ATOM 816 C CA . GLY A 1 106 ? 2.874 -2.474 -4.842 1.00 67.31 106 GLY A CA 1
ATOM 817 C C . GLY A 1 106 ? 3.014 -0.950 -4.790 1.00 67.31 106 GLY A C 1
ATOM 818 O O . GLY A 1 106 ? 2.282 -0.293 -4.058 1.00 67.31 106 GLY A O 1
ATOM 819 N N . VAL A 1 107 ? 3.967 -0.388 -5.537 1.00 73.50 107 VAL A N 1
ATOM 820 C CA . VAL A 1 107 ? 4.220 1.061 -5.644 1.00 73.50 107 VAL A CA 1
ATOM 821 C C . VAL A 1 107 ? 3.408 1.701 -6.774 1.00 73.50 107 VAL A C 1
ATOM 823 O O . VAL A 1 107 ? 3.023 2.864 -6.673 1.00 73.50 107 VAL A O 1
ATOM 826 N N . VAL A 1 108 ? 3.152 0.951 -7.848 1.00 77.44 108 VAL A N 1
ATOM 827 C CA . VAL A 1 108 ? 2.347 1.358 -9.013 1.00 77.44 108 VAL A CA 1
ATOM 828 C C . VAL A 1 108 ? 1.440 0.212 -9.447 1.00 77.44 108 VAL A C 1
ATOM 830 O O . VAL A 1 108 ? 1.773 -0.952 -9.249 1.00 77.44 108 VAL A O 1
ATOM 833 N N . GLU A 1 109 ? 0.321 0.523 -10.083 1.00 78.06 109 GLU A N 1
ATOM 834 C CA . GLU A 1 109 ? -0.480 -0.455 -10.813 1.00 78.06 109 GLU A CA 1
ATOM 835 C C . GLU A 1 109 ? -0.263 -0.260 -12.311 1.00 78.06 109 GLU A C 1
ATOM 837 O O . GLU A 1 109 ? -0.139 0.865 -12.798 1.00 78.06 109 GLU A O 1
ATOM 842 N N . LEU A 1 110 ? -0.164 -1.377 -13.032 1.00 84.00 110 LEU A N 1
ATOM 843 C CA . LEU A 1 110 ? 0.023 -1.392 -14.477 1.00 84.00 110 LEU A CA 1
ATOM 844 C C . LEU A 1 110 ? -1.197 -2.025 -15.130 1.00 84.00 110 LEU A C 1
ATOM 846 O O . LEU A 1 110 ? -1.550 -3.161 -14.809 1.00 84.00 110 LEU A O 1
ATOM 850 N N . SER A 1 111 ? -1.796 -1.325 -16.083 1.00 77.94 111 SER A N 1
ATOM 851 C CA . SER A 1 111 ? -2.894 -1.841 -16.898 1.00 77.94 111 SER A CA 1
ATOM 852 C C . SER A 1 111 ? -2.606 -1.629 -18.388 1.00 77.94 111 SER A C 1
ATOM 854 O O . SER A 1 111 ? -1.953 -0.672 -18.794 1.00 77.94 111 SER A O 1
ATOM 856 N N . GLY A 1 112 ? -3.050 -2.559 -19.235 1.00 74.31 112 GLY A N 1
ATOM 857 C CA . GLY A 1 112 ? -2.826 -2.490 -20.684 1.00 74.31 112 GLY A CA 1
ATOM 858 C C . GLY A 1 112 ? -1.590 -3.250 -21.190 1.00 74.31 112 GLY A C 1
ATOM 859 O O . GLY A 1 112 ? -1.032 -4.105 -20.508 1.00 74.31 112 GLY A O 1
ATOM 860 N N . GLY A 1 113 ? -1.240 -3.000 -22.457 1.00 70.88 113 GLY A N 1
ATOM 861 C CA . GLY A 1 113 ? -0.268 -3.785 -23.230 1.00 70.88 113 GLY A CA 1
ATOM 862 C C . GLY A 1 113 ? 1.127 -3.156 -23.322 1.00 70.88 113 GLY A C 1
ATOM 863 O O . GLY A 1 113 ? 1.812 -2.975 -22.324 1.00 70.88 113 GLY A O 1
ATOM 864 N N . SER A 1 114 ? 1.576 -2.859 -24.548 1.00 70.44 114 SER A N 1
ATOM 865 C CA . SER A 1 114 ? 2.963 -2.448 -24.840 1.00 70.44 114 SER A CA 1
ATOM 866 C C . SER A 1 114 ? 3.394 -1.101 -24.232 1.00 70.44 114 SER A C 1
ATOM 868 O O . SER A 1 114 ? 4.592 -0.896 -24.050 1.00 70.44 114 SER A O 1
ATOM 870 N N . ASP A 1 115 ? 2.457 -0.194 -23.945 1.00 81.00 115 ASP A N 1
ATOM 871 C CA . ASP A 1 115 ? 2.676 1.055 -23.198 1.00 81.00 115 ASP A CA 1
ATOM 872 C C . ASP A 1 115 ? 1.649 1.074 -22.059 1.00 81.00 115 ASP A C 1
ATOM 874 O O . ASP A 1 115 ? 0.530 1.548 -22.266 1.00 81.00 115 ASP A O 1
ATOM 878 N N . PRO A 1 116 ? 1.957 0.449 -20.908 1.00 79.62 116 PRO A N 1
ATOM 879 C CA . PRO A 1 116 ? 0.975 0.288 -19.852 1.00 79.62 116 PRO A CA 1
ATOM 880 C C . PRO A 1 116 ? 0.599 1.646 -19.264 1.00 79.62 116 PRO A C 1
ATOM 882 O O . PRO A 1 116 ? 1.437 2.543 -19.116 1.00 79.62 116 PRO A O 1
ATOM 885 N N . GLU A 1 117 ? -0.668 1.789 -18.911 1.00 82.69 117 GLU A N 1
ATOM 886 C CA . GLU A 1 117 ? -1.114 2.844 -18.022 1.00 82.69 117 GLU A CA 1
ATOM 887 C C . GLU A 1 117 ? -0.572 2.551 -16.626 1.00 82.69 117 GLU A C 1
ATOM 889 O O . GLU A 1 117 ? -0.729 1.457 -16.089 1.00 82.69 117 GLU A O 1
ATOM 894 N N . VAL A 1 118 ? 0.137 3.536 -16.088 1.00 82.00 118 VAL A N 1
ATOM 895 C CA . VAL A 1 118 ? 0.713 3.553 -14.755 1.00 82.00 118 VAL A CA 1
ATOM 896 C C . VAL A 1 118 ? -0.176 4.438 -13.899 1.00 82.00 118 VAL A C 1
ATOM 898 O O . VAL A 1 118 ? -0.271 5.652 -14.111 1.00 82.00 118 VAL A O 1
ATOM 901 N N . SER A 1 119 ? -0.816 3.835 -12.916 1.00 74.00 119 SER A N 1
ATOM 902 C CA . SER A 1 119 ? -1.445 4.548 -11.815 1.00 74.00 119 SER A CA 1
ATOM 903 C C . SER A 1 119 ? -0.619 4.319 -10.558 1.00 74.00 119 SER A C 1
ATOM 905 O O . SER A 1 119 ? 0.089 3.320 -10.416 1.00 74.00 119 SER A O 1
ATOM 907 N N . LEU A 1 120 ? -0.686 5.256 -9.617 1.00 68.56 120 LEU A N 1
ATOM 908 C CA . LEU A 1 120 ? -0.411 4.867 -8.239 1.00 68.56 120 LEU A CA 1
ATOM 909 C C . LEU A 1 120 ? -1.513 3.876 -7.861 1.00 68.56 120 LEU A C 1
ATOM 911 O O . LEU A 1 120 ? -2.650 4.105 -8.291 1.00 68.56 120 LEU A O 1
ATOM 915 N N . PRO A 1 121 ? -1.220 2.802 -7.102 1.00 61.03 121 PRO A N 1
ATOM 916 C CA . PRO A 1 121 ? -2.298 2.053 -6.492 1.00 61.03 121 PRO A CA 1
ATOM 917 C C . PRO A 1 121 ? -3.128 3.104 -5.785 1.00 61.03 121 PRO A C 1
ATOM 919 O O . PRO A 1 121 ? -2.557 3.927 -5.047 1.00 61.03 121 PRO A O 1
ATOM 922 N N . GLU A 1 122 ? -4.430 3.136 -6.079 1.00 58.53 122 GLU A N 1
ATOM 923 C CA . GLU A 1 122 ? -5.360 3.838 -5.213 1.00 58.53 122 GLU A CA 1
ATOM 924 C C . GLU A 1 122 ? -4.959 3.373 -3.824 1.00 58.53 122 GLU A C 1
ATOM 926 O O . GLU A 1 122 ? -5.039 2.179 -3.526 1.00 58.53 122 GLU A O 1
ATOM 931 N N . HIS A 1 123 ? -4.334 4.257 -3.039 1.00 54.09 123 HIS A N 1
ATOM 932 C CA . HIS A 1 123 ? -4.034 3.939 -1.659 1.00 54.09 123 HIS A CA 1
ATOM 933 C C . HIS A 1 123 ? -5.409 3.629 -1.130 1.00 54.09 123 HIS A C 1
ATOM 935 O O . HIS A 1 123 ? -6.206 4.567 -1.086 1.00 54.09 123 HIS A O 1
ATOM 941 N N . GLY A 1 124 ? -5.701 2.334 -0.919 1.00 56.53 124 GLY A N 1
ATOM 942 C CA . GLY A 1 124 ? -7.072 1.880 -0.701 1.00 56.53 124 GLY A CA 1
ATOM 943 C C . GLY A 1 124 ? -7.686 2.860 0.270 1.00 56.53 124 GLY A C 1
ATOM 944 O O . GLY A 1 124 ? -6.999 3.198 1.235 1.00 56.53 124 GLY A O 1
ATOM 945 N N . ASP A 1 125 ? -8.820 3.455 -0.102 1.00 67.50 125 ASP A N 1
ATOM 946 C CA . ASP A 1 125 ? -9.245 4.730 0.470 1.00 67.50 125 ASP A CA 1
ATOM 947 C C . ASP A 1 125 ? -9.040 4.692 1.988 1.00 67.50 125 ASP A C 1
ATOM 949 O O . ASP A 1 125 ? -9.677 3.905 2.686 1.00 67.50 125 ASP A O 1
ATOM 953 N N . ARG A 1 126 ? -8.026 5.425 2.483 1.00 73.81 126 ARG A N 1
ATOM 954 C CA . ARG A 1 126 ? -7.595 5.293 3.882 1.00 73.81 126 ARG A CA 1
ATOM 955 C C . ARG A 1 126 ? -8.761 5.630 4.793 1.00 73.81 126 ARG A C 1
ATOM 957 O O . ARG A 1 126 ? -8.912 5.008 5.837 1.00 73.81 126 ARG A O 1
ATOM 964 N N . GLU A 1 127 ? -9.595 6.565 4.355 1.00 73.12 127 GLU A N 1
ATOM 965 C CA . GLU A 1 127 ? -10.826 6.945 5.019 1.00 73.12 127 GLU A CA 1
ATOM 966 C C . GLU A 1 127 ? -11.826 5.783 5.029 1.00 73.12 127 GLU A C 1
ATOM 968 O O . GLU A 1 127 ? -12.323 5.427 6.096 1.00 73.12 127 GLU A O 1
ATOM 973 N N . ALA A 1 128 ? -12.034 5.102 3.898 1.00 79.12 128 ALA A N 1
ATOM 974 C CA . ALA A 1 128 ? -12.865 3.896 3.834 1.00 79.12 128 ALA A CA 1
ATOM 975 C C . ALA A 1 128 ? -12.305 2.733 4.674 1.00 79.12 12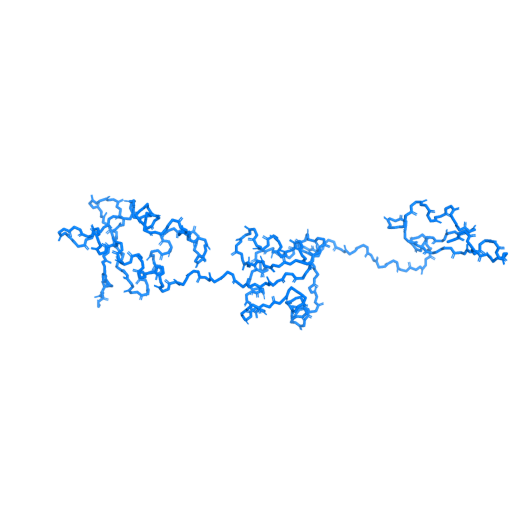8 ALA A C 1
ATOM 977 O O . ALA A 1 128 ? -13.062 2.042 5.353 1.00 79.12 128 ALA A O 1
ATOM 978 N N . ALA A 1 129 ? -10.987 2.529 4.689 1.00 82.69 129 ALA A N 1
ATOM 979 C CA . ALA A 1 129 ? -10.327 1.500 5.489 1.00 82.69 129 ALA A CA 1
ATOM 980 C C . ALA A 1 129 ? -10.448 1.792 6.994 1.00 82.69 129 ALA A C 1
ATOM 982 O O . ALA A 1 129 ? -10.679 0.881 7.793 1.00 82.69 129 ALA A O 1
ATOM 983 N N . PHE A 1 130 ? -10.332 3.060 7.394 1.00 86.19 130 PHE A N 1
ATOM 984 C CA . PHE A 1 130 ? -10.575 3.494 8.767 1.00 86.19 130 PHE A CA 1
ATOM 985 C C . PHE A 1 130 ? -12.055 3.377 9.147 1.00 86.19 130 PHE A C 1
ATOM 987 O O . PHE A 1 130 ? -12.360 2.915 10.247 1.00 86.19 130 PHE A O 1
ATOM 994 N N . ALA A 1 131 ? -12.974 3.714 8.240 1.00 84.00 131 ALA A N 1
ATOM 995 C CA . ALA A 1 131 ? -14.409 3.530 8.436 1.00 84.00 131 ALA A CA 1
ATOM 996 C C . ALA A 1 131 ? -14.774 2.046 8.587 1.00 84.00 131 ALA A C 1
ATOM 998 O O . ALA A 1 131 ? -15.550 1.687 9.475 1.00 84.00 131 ALA A O 1
ATOM 999 N N . LEU A 1 132 ? -14.157 1.166 7.791 1.00 86.12 132 LEU A N 1
ATOM 1000 C CA . LEU A 1 132 ? -14.307 -0.278 7.924 1.00 86.12 132 LEU A CA 1
ATOM 1001 C C . LEU A 1 132 ? -13.790 -0.752 9.283 1.00 86.12 132 LEU A C 1
ATOM 1003 O O . LEU A 1 132 ? -14.521 -1.437 9.997 1.00 86.12 132 LEU A O 1
ATOM 1007 N N . LEU A 1 133 ? -12.571 -0.360 9.669 1.00 87.06 133 LEU A N 1
ATOM 1008 C CA . LEU A 1 133 ? -11.999 -0.700 10.973 1.00 87.06 133 LEU A CA 1
ATOM 1009 C C . LEU A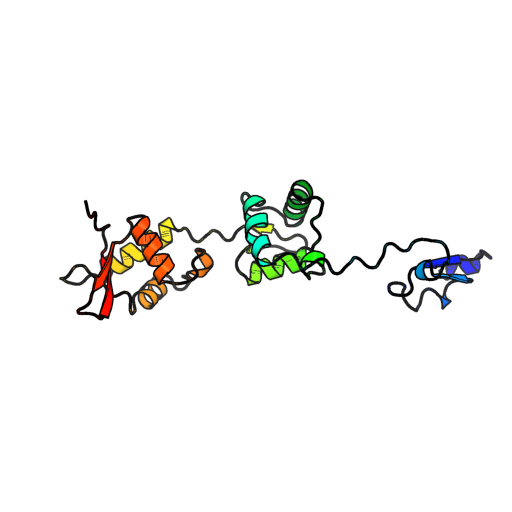 1 133 ? -12.937 -0.273 12.108 1.00 87.06 133 LEU A C 1
ATOM 1011 O O . LEU A 1 133 ? -13.225 -1.077 12.993 1.00 87.06 133 LEU A O 1
ATOM 1015 N N . ARG A 1 134 ? -13.461 0.955 12.051 1.00 87.56 134 ARG A N 1
ATOM 1016 C CA . ARG A 1 134 ? -14.429 1.472 13.019 1.00 87.56 134 ARG A CA 1
ATOM 1017 C C . ARG A 1 134 ? -15.705 0.634 13.047 1.00 87.56 134 ARG A C 1
ATOM 1019 O O . ARG A 1 134 ? -16.120 0.240 14.129 1.00 87.56 134 ARG A O 1
ATOM 1026 N N . SER A 1 135 ? -16.288 0.309 11.892 1.00 87.00 135 SER A N 1
ATOM 1027 C CA . SER A 1 135 ? -17.508 -0.512 11.817 1.00 87.00 135 SER A CA 1
ATOM 1028 C C . SER A 1 135 ? -17.309 -1.913 12.409 1.00 87.00 135 SER A C 1
ATOM 1030 O O . SER A 1 135 ? -18.165 -2.423 13.130 1.00 87.00 135 SER A O 1
ATOM 1032 N N . VAL A 1 136 ? -16.139 -2.515 12.172 1.00 88.69 136 VAL A N 1
ATOM 1033 C CA . VAL A 1 136 ? -15.774 -3.826 12.714 1.00 88.69 136 VAL A CA 1
ATOM 1034 C C . VAL A 1 136 ? -15.617 -3.734 14.230 1.00 88.69 136 VAL A C 1
ATOM 1036 O O . VAL A 1 136 ? -16.180 -4.563 14.944 1.00 88.69 136 VAL A O 1
ATOM 1039 N N . VAL A 1 137 ? -14.931 -2.703 14.734 1.00 88.06 137 VAL A N 1
ATOM 1040 C CA . VAL A 1 137 ? -14.797 -2.451 16.177 1.00 88.06 137 VAL A CA 1
ATOM 1041 C C . VAL A 1 137 ? -16.162 -2.190 16.822 1.00 88.06 137 VAL A C 1
ATOM 1043 O O . VAL A 1 137 ? -16.431 -2.769 17.865 1.00 88.06 137 VAL A O 1
ATOM 1046 N N . GLU A 1 138 ? -17.052 -1.408 16.203 1.00 86.06 138 GLU A N 1
ATOM 1047 C CA . GLU A 1 138 ? -18.425 -1.179 16.691 1.00 86.06 138 GLU A CA 1
ATOM 1048 C C . GLU A 1 138 ? -19.242 -2.476 16.751 1.00 86.06 138 GLU A C 1
ATOM 1050 O O . GLU A 1 138 ? -19.967 -2.698 17.716 1.00 86.06 138 GLU A O 1
ATOM 1055 N N . SER A 1 139 ? -19.093 -3.360 15.760 1.00 85.19 139 SER A N 1
ATOM 1056 C CA . SER A 1 139 ? -19.813 -4.640 15.723 1.00 85.19 139 SER A CA 1
ATOM 1057 C C . SER A 1 139 ? -19.326 -5.660 16.761 1.00 85.19 139 SER A C 1
ATOM 1059 O O . SER A 1 139 ? -20.089 -6.529 17.178 1.00 85.19 139 SER A O 1
ATOM 1061 N N . LEU A 1 140 ? -18.051 -5.573 17.155 1.00 84.31 140 LEU A N 1
ATOM 1062 C CA . LEU A 1 140 ? -17.390 -6.503 18.078 1.00 84.31 140 LEU A CA 1
ATOM 1063 C C . LEU A 1 140 ? -17.257 -5.950 19.495 1.00 84.31 140 LEU A C 1
ATOM 1065 O O . LEU A 1 140 ? -16.905 -6.707 20.400 1.00 84.31 140 LEU A O 1
ATOM 1069 N N . ALA A 1 141 ? -17.496 -4.653 19.689 1.00 82.19 141 ALA A N 1
ATOM 1070 C CA . ALA A 1 141 ? -17.444 -4.020 20.992 1.00 82.19 141 ALA A CA 1
ATOM 1071 C C . ALA A 1 141 ? -18.442 -4.710 21.931 1.00 82.19 141 ALA A C 1
ATOM 1073 O O . ALA A 1 141 ? -19.655 -4.659 21.735 1.00 82.19 141 ALA A O 1
ATOM 1074 N N . GLY A 1 142 ? -17.905 -5.388 22.948 1.00 72.44 142 GLY A N 1
ATOM 1075 C CA . GLY A 1 142 ? -18.692 -5.979 24.023 1.00 72.44 142 GLY A CA 1
ATOM 1076 C C . GLY A 1 142 ? -19.234 -4.919 24.997 1.00 72.44 142 GLY A C 1
ATOM 1077 O O . GLY A 1 142 ? -19.150 -3.720 24.724 1.00 72.44 142 GLY A O 1
ATOM 1078 N N . PRO A 1 143 ? -19.734 -5.335 26.175 1.00 68.12 143 PRO A N 1
ATOM 1079 C CA . PRO A 1 143 ? -20.235 -4.422 27.211 1.00 68.12 143 PRO A CA 1
ATOM 1080 C C . PRO A 1 143 ? -19.210 -3.353 27.625 1.00 68.12 143 PRO A C 1
ATOM 1082 O O . PRO A 1 143 ? -19.583 -2.226 27.938 1.00 68.12 143 PRO A O 1
ATOM 1085 N N . ASP A 1 144 ? -17.921 -3.696 27.563 1.00 68.81 144 ASP A N 1
ATOM 1086 C CA . ASP A 1 144 ? -16.794 -2.833 27.934 1.00 68.81 144 ASP A CA 1
ATOM 1087 C C . ASP A 1 144 ? -16.394 -1.830 26.837 1.00 68.81 144 ASP A C 1
ATOM 1089 O O . ASP A 1 144 ? -15.416 -1.089 26.985 1.00 68.81 144 ASP A O 1
ATOM 1093 N N . GLY A 1 145 ? -17.102 -1.831 25.699 1.00 77.00 145 GLY A N 1
ATOM 1094 C CA . GLY A 1 145 ? -16.891 -0.895 24.593 1.00 77.00 145 GLY A CA 1
ATOM 1095 C C . GLY A 1 145 ? -15.518 -0.996 23.921 1.00 77.00 145 GLY A C 1
ATOM 1096 O O . GLY A 1 145 ? -15.127 -0.084 23.193 1.00 77.00 145 GLY A O 1
ATOM 1097 N N . SER A 1 146 ? -14.764 -2.069 24.185 1.00 82.62 146 SER A N 1
ATOM 1098 C CA . SER A 1 146 ? -13.402 -2.247 23.688 1.00 82.62 146 SER A CA 1
ATOM 1099 C C . SER A 1 146 ? -13.167 -3.634 23.095 1.00 82.62 146 SER A C 1
ATOM 1101 O O . SER A 1 146 ? -13.782 -4.614 23.514 1.00 82.62 146 SER A O 1
ATOM 1103 N N . VAL A 1 147 ? -12.301 -3.698 22.083 1.00 87.62 147 VAL A N 1
ATOM 1104 C CA . VAL A 1 147 ? -11.991 -4.905 21.303 1.00 87.62 147 VAL A CA 1
ATOM 1105 C C . VAL A 1 147 ? -10.483 -5.117 21.288 1.00 87.62 147 VAL A C 1
ATOM 1107 O O . VAL A 1 147 ? -9.733 -4.182 21.029 1.00 87.62 147 VAL A O 1
ATOM 1110 N N . SER A 1 148 ? -10.022 -6.338 21.545 1.00 86.44 148 SER A N 1
ATOM 1111 C CA . SER A 1 148 ? -8.595 -6.670 21.472 1.00 86.44 148 SER A CA 1
ATOM 1112 C C . SER A 1 148 ? -8.072 -6.617 20.031 1.00 86.44 148 SER A C 1
ATOM 1114 O O . SER A 1 148 ? -8.749 -7.014 19.077 1.00 86.44 148 SER A O 1
ATOM 1116 N N . LEU A 1 149 ? -6.850 -6.103 19.870 1.00 84.44 149 LEU A N 1
ATOM 1117 C CA . LEU A 1 149 ? -6.131 -6.055 18.599 1.00 84.44 149 LEU A CA 1
ATOM 1118 C C . LEU A 1 149 ? -5.800 -7.471 18.103 1.00 84.44 149 LEU A C 1
ATOM 1120 O O . LEU A 1 149 ? -5.819 -7.724 16.890 1.00 84.44 149 LEU A O 1
ATOM 1124 N N . SER A 1 150 ? -5.564 -8.405 19.028 1.00 81.19 150 SER A N 1
ATOM 1125 C CA . SER A 1 150 ? -5.404 -9.830 18.743 1.00 81.19 150 SER A CA 1
ATOM 1126 C C . SER A 1 150 ? -6.687 -10.414 18.150 1.00 81.19 150 SER A C 1
ATOM 1128 O O . SER A 1 150 ? -7.695 -10.619 18.814 1.00 81.19 150 SER A O 1
ATOM 1130 N N . GLY A 1 151 ? -6.651 -10.694 16.846 1.00 80.50 151 GLY A N 1
ATOM 1131 C CA . GLY A 1 151 ? -7.782 -11.252 16.098 1.00 80.50 151 GLY A CA 1
ATOM 1132 C C . GLY A 1 151 ? -8.619 -10.216 15.347 1.00 80.50 151 GLY A C 1
ATOM 1133 O O . GLY A 1 151 ? -9.335 -10.594 14.417 1.00 80.50 151 GLY A O 1
ATOM 1134 N N . LEU A 1 152 ? -8.449 -8.918 15.624 1.00 84.06 152 LEU A N 1
ATOM 1135 C CA . LEU A 1 152 ? -9.138 -7.861 14.880 1.00 84.06 152 LEU A CA 1
ATOM 1136 C C . LEU A 1 152 ? -8.789 -7.902 13.388 1.00 84.06 152 LEU A C 1
ATOM 1138 O O . LEU A 1 152 ? -9.669 -7.793 12.539 1.00 84.06 152 LEU A O 1
ATOM 1142 N N . LYS A 1 153 ? -7.522 -8.178 13.057 1.00 82.69 153 LYS A N 1
ATOM 1143 C CA . LYS A 1 153 ? -7.074 -8.370 11.669 1.00 82.69 153 LYS A CA 1
ATOM 1144 C C . LYS A 1 153 ? -7.870 -9.457 10.937 1.00 82.69 153 LYS A C 1
ATOM 1146 O O . LYS A 1 153 ? -8.209 -9.286 9.768 1.00 82.69 153 LYS A O 1
ATOM 1151 N N . ASN A 1 154 ? -8.188 -10.565 11.610 1.00 84.56 154 ASN A N 1
ATOM 1152 C CA . ASN A 1 154 ? -8.984 -11.635 11.006 1.00 84.56 154 ASN A CA 1
ATOM 1153 C C . ASN A 1 154 ? -10.426 -11.185 10.756 1.00 84.56 154 ASN A C 1
ATOM 1155 O O . ASN A 1 154 ? -11.005 -11.567 9.744 1.00 84.56 154 ASN A O 1
ATOM 1159 N N . GLN A 1 155 ? -10.982 -10.339 11.623 1.00 84.00 155 GLN A N 1
ATOM 1160 C CA . GLN A 1 155 ? -12.337 -9.812 11.453 1.00 84.00 155 GLN A CA 1
ATOM 1161 C C . GLN A 1 155 ? -12.434 -8.743 10.366 1.00 84.00 155 GLN A C 1
ATOM 1163 O O . GLN A 1 155 ? -13.385 -8.751 9.583 1.00 84.00 155 GLN A O 1
ATOM 1168 N N . VAL A 1 156 ? -11.415 -7.892 10.238 1.00 85.44 156 VAL A N 1
ATOM 1169 C CA . VAL A 1 156 ? -11.309 -6.963 9.106 1.00 85.44 156 VAL A CA 1
ATOM 1170 C C . VAL A 1 156 ? -11.238 -7.749 7.797 1.00 85.44 156 VAL A C 1
ATOM 1172 O O . VAL A 1 156 ? -12.025 -7.485 6.897 1.00 85.44 156 VAL A O 1
ATOM 1175 N N . ARG A 1 157 ? -10.409 -8.801 7.717 1.00 83.75 157 ARG A N 1
ATOM 1176 C CA . ARG A 1 157 ? -10.341 -9.672 6.526 1.00 83.75 157 ARG A CA 1
ATOM 1177 C C . ARG A 1 157 ? -11.622 -10.466 6.262 1.00 83.75 157 ARG A C 1
ATOM 1179 O O . ARG A 1 157 ? -11.870 -10.854 5.126 1.00 83.75 157 ARG A O 1
ATOM 1186 N N . LYS A 1 158 ? -12.425 -10.739 7.292 1.00 83.50 158 LYS A N 1
ATOM 1187 C CA . LYS A 1 158 ? -13.732 -11.392 7.142 1.00 83.50 158 LYS A CA 1
ATOM 1188 C C . LYS A 1 158 ? -14.758 -10.454 6.505 1.00 83.50 158 LYS A C 1
ATOM 1190 O O . LYS A 1 158 ? -15.589 -10.915 5.731 1.00 83.50 158 LYS A O 1
ATOM 1195 N N . SER A 1 159 ? -14.682 -9.166 6.831 1.00 81.75 159 SER A N 1
ATOM 1196 C CA . SER A 1 159 ? -15.555 -8.129 6.270 1.00 81.75 159 SER A CA 1
ATOM 1197 C C . SER A 1 159 ? -15.080 -7.686 4.883 1.00 81.75 159 SER A C 1
ATOM 1199 O O . SER A 1 159 ? -15.891 -7.519 3.979 1.00 81.75 159 SER A O 1
ATOM 1201 N N . GLU A 1 160 ? -13.763 -7.577 4.690 1.00 78.62 160 GLU A N 1
ATOM 1202 C CA . GLU A 1 160 ? -13.132 -7.240 3.416 1.00 78.62 160 GLU A CA 1
ATOM 1203 C C . GLU A 1 160 ? -11.975 -8.217 3.101 1.00 78.62 160 GLU A C 1
ATOM 1205 O O . GLU A 1 160 ? -10.839 -8.028 3.548 1.00 78.62 160 GLU A O 1
ATOM 1210 N N . PRO A 1 161 ? -12.212 -9.270 2.297 1.00 75.06 161 PRO A N 1
ATOM 1211 C CA . PRO A 1 161 ? -11.199 -10.289 1.998 1.00 75.06 161 PRO A CA 1
ATOM 1212 C C . PRO A 1 161 ? -9.992 -9.760 1.205 1.00 75.06 161 PRO A C 1
ATOM 1214 O O . PRO A 1 161 ? -8.942 -10.405 1.182 1.00 75.06 161 PRO A O 1
ATOM 1217 N N . GLY A 1 162 ? -10.120 -8.582 0.582 1.00 70.31 162 GLY A N 1
ATOM 1218 C CA . GLY A 1 162 ? -9.057 -7.890 -0.152 1.00 70.31 162 GLY A CA 1
ATOM 1219 C C . GLY A 1 162 ? -8.156 -6.985 0.697 1.00 70.31 162 GLY A C 1
ATOM 1220 O O . GLY A 1 162 ? -7.166 -6.468 0.156 1.00 70.31 162 GLY A O 1
ATOM 1221 N N . PHE A 1 163 ? -8.472 -6.818 1.987 1.00 79.31 163 PHE A N 1
ATOM 1222 C CA . PHE A 1 163 ? -7.765 -5.921 2.896 1.00 79.31 163 PHE A CA 1
ATOM 1223 C C . PHE A 1 163 ? -6.315 -6.370 3.118 1.00 79.31 163 PHE A C 1
ATOM 1225 O O . PHE A 1 163 ? -6.038 -7.492 3.559 1.00 79.31 163 PHE A O 1
ATOM 1232 N N . THR A 1 164 ? -5.374 -5.468 2.844 1.00 73.12 164 THR A N 1
ATOM 1233 C CA . THR A 1 164 ? -3.958 -5.630 3.188 1.00 73.12 164 THR A CA 1
ATOM 1234 C C . THR A 1 164 ? -3.347 -4.275 3.509 1.00 73.12 164 THR A C 1
ATOM 1236 O O . THR A 1 164 ? -3.518 -3.300 2.780 1.00 73.12 164 THR A O 1
ATOM 1239 N N . GLU A 1 165 ? -2.591 -4.218 4.599 1.00 79.19 165 GLU A N 1
ATOM 1240 C CA . GLU A 1 165 ? -1.966 -2.995 5.102 1.00 79.19 165 GLU A CA 1
ATOM 1241 C C . GLU A 1 165 ? -0.975 -2.405 4.095 1.00 79.19 165 GLU A C 1
ATOM 1243 O O . GLU A 1 165 ? -0.831 -1.186 3.997 1.00 79.19 165 GLU A O 1
ATOM 1248 N N . LYS A 1 166 ? -0.352 -3.272 3.287 1.00 70.19 166 LYS A N 1
ATOM 1249 C CA . LYS A 1 166 ? 0.574 -2.865 2.228 1.00 70.19 166 LYS A CA 1
ATOM 1250 C C . LYS A 1 166 ? -0.106 -2.008 1.158 1.00 70.19 166 LYS A C 1
ATOM 1252 O O . LYS A 1 166 ? 0.481 -1.017 0.747 1.00 70.19 166 LYS A O 1
ATOM 1257 N N . LYS A 1 167 ? -1.354 -2.321 0.772 1.00 66.88 167 LYS A N 1
ATOM 1258 C CA . LYS A 1 167 ? -2.132 -1.509 -0.194 1.00 66.88 167 LYS A CA 1
ATOM 1259 C C . LYS A 1 167 ? -2.444 -0.105 0.331 1.00 66.88 167 LYS A C 1
ATOM 1261 O O . LYS A 1 167 ? -2.678 0.808 -0.446 1.00 66.88 167 LYS A O 1
ATOM 1266 N N . LEU A 1 168 ? -2.444 0.061 1.652 1.00 69.62 168 LEU A N 1
ATOM 1267 C CA . LEU A 1 168 ? -2.702 1.330 2.334 1.00 69.62 168 LEU A CA 1
ATOM 1268 C C . LEU A 1 168 ? -1.404 2.123 2.613 1.00 69.62 168 LEU A C 1
ATOM 1270 O O . LEU A 1 168 ? -1.453 3.272 3.073 1.00 69.62 168 LEU A O 1
ATOM 1274 N N . GLY A 1 169 ? -0.242 1.520 2.329 1.00 69.62 169 GLY A N 1
ATOM 1275 C CA . GLY A 1 169 ? 1.087 2.081 2.576 1.00 69.62 169 GLY A CA 1
ATOM 1276 C C . GLY A 1 169 ? 1.632 1.842 3.989 1.00 69.62 169 GLY A C 1
ATOM 1277 O O . GLY A 1 169 ? 2.545 2.551 4.411 1.00 69.62 169 GLY A O 1
ATOM 1278 N N . TYR A 1 170 ? 1.091 0.875 4.739 1.00 78.38 170 TYR A N 1
ATOM 1279 C CA . TYR A 1 170 ? 1.538 0.558 6.100 1.00 78.38 170 TYR A CA 1
ATOM 1280 C C . TYR A 1 170 ? 2.375 -0.726 6.151 1.00 78.38 170 TYR A C 1
ATOM 1282 O O . TYR A 1 170 ? 2.067 -1.735 5.515 1.00 78.38 170 TYR A O 1
ATOM 1290 N N . ARG A 1 171 ? 3.434 -0.698 6.969 1.00 74.31 171 ARG A N 1
ATOM 1291 C CA . ARG A 1 171 ? 4.365 -1.818 7.194 1.00 74.31 171 ARG A CA 1
ATOM 1292 C C . ARG A 1 171 ? 3.810 -2.863 8.166 1.00 74.31 171 ARG A C 1
ATOM 1294 O O . ARG A 1 171 ? 4.260 -4.006 8.153 1.00 74.31 171 ARG A O 1
ATOM 1301 N N . SER A 1 172 ? 2.848 -2.493 9.014 1.00 79.44 172 SER A N 1
ATOM 1302 C CA . SER A 1 172 ? 2.210 -3.400 9.975 1.00 79.44 172 SER A CA 1
ATOM 1303 C C . SER A 1 172 ? 0.768 -2.994 10.302 1.00 79.44 172 SER A C 1
ATOM 1305 O O . SER A 1 172 ? 0.394 -1.828 10.175 1.00 79.44 172 SER A O 1
ATOM 1307 N N . PHE A 1 173 ? -0.031 -3.955 10.784 1.00 84.44 173 PHE A N 1
ATOM 1308 C CA . PHE A 1 173 ? -1.403 -3.702 11.253 1.00 84.44 173 PHE A CA 1
ATOM 1309 C C . PHE A 1 173 ? -1.442 -2.705 12.409 1.00 84.44 173 PHE A C 1
ATOM 1311 O O . PHE A 1 173 ? -2.281 -1.814 12.429 1.00 84.44 173 PHE A O 1
ATOM 1318 N N . LEU A 1 174 ? -0.487 -2.792 13.337 1.00 85.81 174 LEU A N 1
ATOM 1319 C CA . LEU A 1 174 ? -0.389 -1.842 14.441 1.00 85.81 174 LEU A CA 1
ATOM 1320 C C . LEU A 1 174 ? -0.118 -0.416 13.939 1.00 85.81 174 LEU A C 1
ATOM 1322 O O . LEU A 1 174 ? -0.669 0.532 14.487 1.00 85.81 174 LEU A O 1
ATOM 1326 N N . GLN A 1 175 ? 0.701 -0.250 12.893 1.00 85.38 175 GLN A N 1
ATOM 1327 C CA . GLN A 1 175 ? 0.937 1.061 12.285 1.00 85.38 175 GLN A CA 1
ATOM 1328 C C . GLN A 1 175 ? -0.338 1.613 11.636 1.00 85.38 175 GLN A C 1
ATOM 1330 O O . GLN A 1 175 ? -0.646 2.789 11.816 1.00 85.38 175 GLN A O 1
ATOM 1335 N N . PHE A 1 176 ? -1.094 0.764 10.935 1.00 86.94 176 PHE A N 1
ATOM 1336 C CA . PHE A 1 176 ? -2.401 1.120 10.378 1.00 86.94 176 PHE A CA 1
ATOM 1337 C C . PHE A 1 176 ? -3.388 1.555 11.475 1.00 86.94 176 PHE A C 1
ATOM 1339 O O . PHE A 1 176 ? -3.987 2.621 11.369 1.00 86.94 176 PHE A O 1
ATOM 1346 N N . VAL A 1 177 ? -3.501 0.792 12.566 1.00 88.31 177 VAL A N 1
ATOM 1347 C CA . VAL A 1 177 ? -4.393 1.120 13.692 1.00 88.31 177 VAL A CA 1
ATOM 1348 C C . VAL A 1 177 ? -3.955 2.398 14.412 1.00 88.31 177 VAL A C 1
ATOM 1350 O O . VAL A 1 177 ? -4.797 3.219 14.754 1.00 88.31 177 VAL A O 1
ATOM 1353 N N . ARG A 1 178 ? -2.648 2.623 14.601 1.00 86.12 178 ARG A N 1
ATOM 1354 C CA . ARG A 1 178 ? -2.126 3.890 15.149 1.00 86.12 178 ARG A CA 1
ATOM 1355 C C . ARG A 1 178 ? -2.444 5.082 14.249 1.00 86.12 178 ARG A C 1
ATOM 1357 O O . ARG A 1 178 ? -2.734 6.163 14.751 1.00 86.12 178 ARG A O 1
ATOM 1364 N N . ALA A 1 179 ? -2.394 4.899 12.931 1.00 84.06 179 ALA A N 1
ATOM 1365 C CA . ALA A 1 179 ? -2.802 5.937 11.992 1.00 84.06 179 ALA A CA 1
ATOM 1366 C C . ALA A 1 179 ? -4.311 6.210 12.090 1.00 84.06 179 ALA A C 1
ATOM 1368 O O . ALA A 1 179 ? -4.712 7.371 12.106 1.00 84.06 179 ALA A O 1
ATOM 1369 N N . ALA A 1 180 ? -5.126 5.162 12.239 1.00 85.81 180 ALA A N 1
ATOM 1370 C CA . ALA A 1 180 ? -6.562 5.287 12.468 1.00 85.81 180 ALA A CA 1
ATOM 1371 C C . ALA A 1 180 ? -6.873 6.021 13.791 1.00 85.81 180 ALA A C 1
ATOM 1373 O O . ALA A 1 180 ? -7.733 6.899 13.814 1.00 85.81 180 ALA A O 1
ATOM 1374 N N . ASP A 1 181 ? -6.120 5.740 14.856 1.00 87.81 181 ASP A N 1
ATOM 1375 C CA . ASP A 1 181 ? -6.191 6.449 16.141 1.00 87.81 181 ASP A CA 1
ATOM 1376 C C . ASP A 1 181 ? -5.802 7.928 16.016 1.00 87.81 181 ASP A C 1
ATOM 1378 O O . ASP A 1 181 ? -6.556 8.812 16.417 1.00 87.81 181 ASP A O 1
ATOM 1382 N N . THR A 1 182 ? -4.698 8.215 15.320 1.00 83.00 182 THR A N 1
ATOM 1383 C CA . THR A 1 182 ? -4.257 9.593 15.032 1.00 83.00 182 THR A CA 1
ATOM 1384 C C . THR A 1 182 ? -5.293 10.365 14.207 1.00 83.00 182 THR A C 1
ATOM 1386 O O . THR A 1 182 ? -5.473 11.564 14.399 1.00 83.00 182 THR A O 1
ATOM 1389 N N . SER A 1 183 ? -5.991 9.683 13.294 1.00 78.69 183 SER A N 1
ATOM 1390 C CA . SER A 1 183 ? -7.072 10.272 12.493 1.00 78.69 183 SER A CA 1
ATOM 1391 C C . SER A 1 183 ? -8.387 10.452 13.264 1.00 78.69 183 SER A C 1
ATOM 1393 O O . SER A 1 183 ? -9.309 11.086 12.758 1.00 78.69 183 SER A O 1
ATOM 1395 N N . GLY A 1 184 ? -8.489 9.904 14.481 1.00 81.44 184 GLY A N 1
ATOM 1396 C CA . GLY A 1 184 ? -9.695 9.941 15.307 1.00 81.44 184 GLY A CA 1
ATOM 1397 C C . GLY A 1 184 ? -10.788 8.948 14.897 1.00 81.44 184 GLY A C 1
ATOM 1398 O O . GLY A 1 184 ? -11.923 9.065 15.359 1.00 81.44 184 GLY A O 1
ATOM 1399 N N . ALA A 1 185 ? -10.477 7.973 14.040 1.00 84.44 185 ALA A N 1
ATOM 1400 C CA . ALA A 1 185 ? -11.435 6.964 13.589 1.00 84.44 185 ALA A CA 1
ATOM 1401 C C . ALA A 1 185 ? -11.704 5.879 14.644 1.00 84.44 185 ALA A C 1
ATOM 1403 O O . ALA A 1 185 ? -12.810 5.348 14.719 1.00 84.44 185 ALA A O 1
ATOM 1404 N N . VAL A 1 186 ? -10.700 5.556 15.459 1.00 88.19 186 VAL A N 1
ATOM 1405 C CA . VAL A 1 186 ? -10.766 4.604 16.579 1.00 88.19 186 VAL A CA 1
ATOM 1406 C C . VAL A 1 186 ? -9.934 5.144 17.742 1.00 88.19 186 VAL A C 1
ATOM 1408 O O . VAL A 1 186 ? -9.159 6.071 17.550 1.00 88.19 186 VAL A O 1
ATOM 1411 N N . GLY A 1 187 ? -10.091 4.600 18.945 1.00 87.69 187 GLY A N 1
ATOM 1412 C CA . GLY A 1 187 ? -9.182 4.859 20.065 1.00 87.69 187 GLY A CA 1
ATOM 1413 C C . GLY A 1 187 ? -8.294 3.648 20.310 1.00 87.69 187 GLY A C 1
ATOM 1414 O O . GLY A 1 187 ? -8.819 2.542 20.385 1.00 87.69 187 GLY A O 1
ATOM 1415 N N . LEU A 1 188 ? -6.981 3.825 20.438 1.00 89.62 188 LEU A N 1
ATOM 1416 C CA . LEU A 1 188 ? -6.034 2.749 20.748 1.00 89.62 188 LEU A CA 1
ATOM 1417 C C . LEU A 1 188 ? -5.444 2.935 22.151 1.00 89.62 188 LEU A C 1
ATOM 1419 O O . LEU A 1 188 ? -4.797 3.941 22.433 1.00 89.62 188 LEU A O 1
ATOM 1423 N N . ARG A 1 189 ? -5.584 1.931 23.023 1.00 88.50 189 ARG A N 1
ATOM 1424 C CA . ARG A 1 189 ? -4.970 1.930 24.364 1.00 88.50 189 ARG A CA 1
ATOM 1425 C C . ARG A 1 189 ? -4.304 0.599 24.679 1.00 88.50 189 ARG A C 1
ATOM 1427 O O . ARG A 1 189 ? -4.814 -0.450 24.312 1.00 88.50 189 ARG A O 1
ATOM 1434 N N . TRP A 1 190 ? -3.177 0.628 25.380 1.00 87.69 190 TRP A N 1
ATOM 1435 C CA . TRP A 1 190 ? -2.588 -0.589 25.942 1.00 87.69 190 TRP A CA 1
ATOM 1436 C C . TRP A 1 190 ? -3.345 -0.996 27.211 1.00 87.69 190 TRP A C 1
ATOM 1438 O O . TRP A 1 190 ? -3.600 -0.135 28.055 1.00 87.69 190 TRP A O 1
ATOM 1448 N N . SER A 1 191 ? -3.686 -2.278 27.356 1.00 85.38 191 SER A N 1
ATOM 1449 C CA . SER A 1 191 ? -4.260 -2.825 28.587 1.00 85.38 191 SER A CA 1
ATOM 1450 C C . SER A 1 191 ? -3.279 -3.791 29.253 1.00 85.38 191 SER A C 1
ATOM 1452 O O . SER A 1 191 ? -2.957 -4.820 28.659 1.00 85.38 191 SER A O 1
ATOM 1454 N N . PRO A 1 192 ? -2.817 -3.509 30.486 1.00 82.44 192 PRO A N 1
ATOM 1455 C CA . PRO A 1 192 ? -1.955 -4.430 31.222 1.00 82.44 192 PRO A CA 1
ATOM 1456 C C . PRO A 1 192 ? -2.695 -5.697 31.674 1.00 82.44 192 PRO A C 1
ATOM 1458 O O . PRO A 1 192 ? -2.056 -6.724 31.848 1.00 82.44 192 PRO A O 1
ATOM 1461 N N . GLU A 1 193 ? -4.022 -5.653 31.834 1.00 80.25 193 GLU A N 1
ATOM 1462 C CA . GLU A 1 193 ? -4.828 -6.819 32.236 1.00 80.25 193 GLU A CA 1
ATOM 1463 C C . GLU A 1 193 ? -4.991 -7.837 31.103 1.00 80.25 193 GLU A C 1
ATOM 1465 O O . GLU A 1 193 ? -5.058 -9.037 31.351 1.00 80.25 193 GLU A O 1
ATOM 1470 N N . ALA A 1 194 ? -5.054 -7.355 29.860 1.00 74.81 194 ALA A N 1
ATOM 1471 C CA . ALA A 1 194 ? -5.164 -8.199 28.673 1.00 74.81 194 ALA A CA 1
ATOM 1472 C C . ALA A 1 194 ? -3.802 -8.504 28.026 1.00 74.81 194 ALA A C 1
ATOM 1474 O O . ALA A 1 194 ? -3.761 -9.247 27.050 1.00 74.81 194 ALA A O 1
ATOM 1475 N N . GLU A 1 195 ? -2.721 -7.886 28.523 1.00 83.44 195 GLU A N 1
ATOM 1476 C CA . GLU A 1 195 ? -1.391 -7.859 27.892 1.00 83.44 195 GLU A CA 1
ATOM 1477 C C . GLU A 1 195 ? -1.447 -7.549 26.380 1.00 83.44 195 GLU A C 1
ATOM 1479 O O . GLU A 1 195 ? -0.654 -8.059 25.588 1.00 83.44 195 GLU A O 1
ATOM 1484 N N . ASP A 1 196 ? -2.406 -6.711 25.968 1.00 86.06 196 ASP A N 1
ATOM 1485 C CA . ASP A 1 196 ? -2.678 -6.415 24.561 1.00 86.06 196 ASP A CA 1
ATOM 1486 C C . ASP A 1 196 ? -3.246 -5.000 24.361 1.00 86.06 196 ASP A C 1
ATOM 1488 O O . ASP A 1 196 ? -3.714 -4.325 25.286 1.00 86.06 196 ASP A O 1
ATOM 1492 N N . TYR A 1 197 ? -3.216 -4.539 23.112 1.00 88.44 197 TYR A N 1
ATOM 1493 C CA . TYR A 1 197 ? -3.861 -3.309 22.688 1.00 88.44 197 TYR A CA 1
ATOM 1494 C C . TYR A 1 197 ? -5.374 -3.500 22.557 1.00 88.44 197 TYR A C 1
ATOM 1496 O O . TYR A 1 197 ? -5.850 -4.404 21.873 1.00 88.44 197 TYR A O 1
ATOM 1504 N N . LEU A 1 198 ? -6.132 -2.598 23.167 1.00 88.12 198 LEU A N 1
ATOM 1505 C CA . LEU A 1 198 ? -7.578 -2.501 23.047 1.00 88.12 198 LEU A CA 1
ATOM 1506 C C . LEU A 1 198 ? -7.950 -1.324 22.144 1.00 88.12 198 LEU A C 1
ATOM 1508 O O . LEU A 1 198 ? -7.401 -0.227 22.279 1.00 88.12 198 LEU A O 1
ATOM 1512 N N . LEU A 1 199 ? -8.904 -1.559 21.248 1.00 89.62 199 LEU A N 1
ATOM 1513 C CA . LEU A 1 199 ? -9.488 -0.567 20.361 1.00 89.62 199 LEU A CA 1
ATOM 1514 C C . LEU A 1 199 ? -10.895 -0.185 20.816 1.00 89.62 199 LEU A C 1
ATOM 1516 O O . LEU A 1 199 ? -11.670 -1.052 21.213 1.00 89.62 199 LEU A O 1
ATOM 1520 N N . THR A 1 200 ? -11.245 1.091 20.695 1.00 87.25 200 THR A N 1
ATOM 1521 C CA . THR A 1 200 ? -12.589 1.629 20.953 1.00 87.25 200 THR A CA 1
ATOM 1522 C C . THR A 1 200 ? -13.134 2.326 19.708 1.00 87.25 200 THR A C 1
ATOM 1524 O O . THR A 1 200 ? -12.373 2.891 18.925 1.00 87.25 200 THR A O 1
ATOM 1527 N N . SER A 1 201 ? -14.453 2.322 19.514 1.00 77.12 201 SER A N 1
ATOM 1528 C CA . SER A 1 201 ? -15.117 2.886 18.323 1.00 77.12 201 SER A CA 1
ATOM 1529 C C . SER A 1 201 ? -15.155 4.419 18.251 1.00 77.12 201 SER A C 1
ATOM 1531 O O . SER A 1 201 ? -15.643 4.983 17.275 1.00 77.12 201 SER A O 1
ATOM 1533 N N . GLY A 1 202 ? -14.630 5.108 19.264 1.00 64.31 202 GLY A N 1
ATOM 1534 C CA . GLY A 1 202 ? -14.504 6.561 19.288 1.00 64.31 202 GLY A CA 1
ATOM 1535 C C . GLY A 1 202 ? -13.096 6.989 19.674 1.00 64.31 202 GLY A C 1
ATOM 1536 O O . GLY A 1 202 ? -12.458 6.344 20.514 1.00 64.31 202 GLY A O 1
ATOM 1537 N N . ALA A 1 203 ? -12.636 8.090 19.072 1.00 54.72 203 ALA A N 1
ATOM 1538 C CA . ALA A 1 203 ? -11.434 8.791 19.496 1.00 54.72 203 ALA A CA 1
ATOM 1539 C C . ALA A 1 203 ? -11.535 9.068 20.996 1.00 54.72 203 ALA A C 1
ATOM 1541 O O . ALA A 1 203 ? -12.428 9.792 21.452 1.00 54.72 203 ALA A O 1
ATOM 1542 N N . THR A 1 204 ? -10.622 8.492 21.775 1.00 47.31 204 THR A N 1
ATOM 1543 C CA . THR A 1 204 ? -10.509 8.865 23.180 1.00 47.31 204 THR A CA 1
ATOM 1544 C C . THR A 1 204 ? -9.883 10.251 23.193 1.00 47.31 204 THR A C 1
ATOM 1546 O O . THR A 1 204 ? -8.668 10.402 23.118 1.00 47.31 204 THR A O 1
ATOM 1549 N N . LYS A 1 205 ? -10.729 11.282 23.193 1.00 37.09 205 LYS A N 1
ATOM 1550 C CA . LYS A 1 205 ? -10.318 12.676 23.326 1.00 37.09 205 LYS A CA 1
ATOM 1551 C C . LYS A 1 205 ? -9.765 12.856 24.740 1.00 37.09 205 LYS A C 1
ATOM 1553 O O . LYS A 1 205 ? -10.504 13.203 25.655 1.00 37.09 205 LYS A O 1
ATOM 1558 N N . MET A 1 206 ? -8.489 12.540 24.929 1.00 38.25 206 MET A N 1
ATOM 1559 C CA . MET A 1 206 ? -7.760 12.907 26.137 1.00 38.25 206 MET A CA 1
ATOM 1560 C C . MET A 1 206 ? -7.403 14.389 26.000 1.00 38.25 206 MET A C 1
ATOM 1562 O O . MET A 1 206 ? -6.608 14.767 25.138 1.00 38.25 206 MET A O 1
ATOM 1566 N N . ALA A 1 207 ? -8.125 15.204 26.769 1.00 31.55 207 ALA A N 1
ATOM 1567 C CA . ALA A 1 207 ? -7.843 16.613 27.018 1.00 31.55 207 ALA A CA 1
ATOM 1568 C C . ALA A 1 207 ? -6.600 16.779 27.901 1.00 31.55 207 ALA A C 1
ATOM 1570 O O . ALA A 1 207 ? -6.303 15.837 28.672 1.00 31.55 207 ALA A O 1
#

pLDDT: mean 73.81, std 12.36, range [31.55, 89.62]

InterPro domains:
  IPR025605 OST-HTH/LOTUS domain [PF12872] (55-104)
  IPR025605 OST-HTH/LOTUS domain [PF12872] (133-180)
  IPR025605 OST-HTH/LOTUS domain [PS51644] (49-122)
  IPR025605 OST-HTH/LOTUS domain [PS51644] (125-202)
  IPR041966 LOTUS-like domain [G3DSA:3.30.420.610] (131-185)

Foldseek 3Di:
DVVCVVVVDQFEAEEAPVPDDPVVCVVHPHYHHPVPDPPDDDPPPPPLDPLPPLVCVLVLLVVQDDFKDWLVSSVVSSCVVPVPDDVVSNVDPDSVRSLVVCVVQLSWDFDDDPTTTTGGLPLPPLVVLLLLLLVLLVVPQDPVQKDFPVCSVVSSCVVPVPDDVVSNVDPDPVRSVVVSLVVQQWPWDQDPVVNTIIIHSGNPPDD

Radius of gyration: 28.61 Å; chains: 1; bounding box: 65×30×89 Å

Organism: NCBI:txid1036182

Secondary structure (DSSP, 8-state):
-HHHHTTT---EEEE-TTTS-TTSGGGSSEEEEGGG-TTS-PPPS--------GGGHHHHHHTT-SSSEEHHHHHHHHHHH-TT--GGGGT-SSHHHHHHHHHHTTS-EEESSSS-EEE------HHHHHHHHHHHHHHH--TTSEEESTTHHHHHHHH-TT--GGGGT-SSHHHHHHHHHHTTSSEEEEETTTTEEEEESS-----

Sequence (207 aa):
MAKLRELNKRVIGVGIEKTTSALLPPACDEFLYYDRLEGVAQPAPEVETPAREVEALPALVAQSVSGTITASRLKRTLLRKDPTFNEADYGFRSFGELLRHLAGEGVVELSGGSDPEVSLPEHGDREAAFALLRSVVESLAGPDGSVSLSGLKNQVRKSEPGFTEKKLGYRSFLQFVRAADTSGAVGLRWSPEAEDYLLTSGATKMA